Protein AF-0000000066273010 (afdb_homodimer)

Organism: Rhodobacter capsulatus (NCBI:txid1061)

Structure (mmCIF, N/CA/C/O backbone):
data_AF-0000000066273010-model_v1
#
loop_
_entity.id
_entity.type
_entity.pdbx_description
1 polymer 'Urease accessory protein UreE'
#
loop_
_atom_site.group_PDB
_atom_site.id
_atom_site.type_symbol
_atom_site.label_atom_id
_atom_site.label_alt_id
_atom_site.label_comp_id
_atom_site.label_asym_id
_atom_site.label_entity_id
_atom_site.label_seq_id
_atom_site.pdbx_PDB_ins_code
_atom_site.Cartn_x
_atom_site.Cartn_y
_atom_site.Cartn_z
_atom_site.occupancy
_atom_site.B_iso_or_equiv
_atom_site.auth_seq_id
_atom_site.auth_comp_id
_atom_site.auth_asym_id
_atom_site.auth_atom_id
_atom_site.pdbx_PDB_model_num
ATOM 1 N N . MET A 1 1 ? 2.701 38.562 34.938 1 39.31 1 MET A N 1
ATOM 2 C CA . MET A 1 1 ? 2.996 37.219 34.438 1 39.31 1 MET A CA 1
ATOM 3 C C . MET A 1 1 ? 2.281 36.969 33.125 1 39.31 1 MET A C 1
ATOM 5 O O . MET A 1 1 ? 1.05 36.969 33.062 1 39.31 1 MET A O 1
ATOM 9 N N . SER A 1 2 ? 2.711 37.5 32 1 51.38 2 SER A N 1
ATOM 10 C CA . SER A 1 2 ? 1.998 37.594 30.75 1 51.38 2 SER A CA 1
ATOM 11 C C . SER A 1 2 ? 1.389 36.25 30.344 1 51.38 2 SER A C 1
ATOM 13 O O . SER A 1 2 ? 2.084 35.25 30.312 1 51.38 2 SER A O 1
ATOM 15 N N . LEU A 1 3 ? 0.164 35.938 30.797 1 63.81 3 LEU A N 1
ATOM 16 C CA . LEU A 1 3 ? -0.601 34.688 30.703 1 63.81 3 LEU A CA 1
ATOM 17 C C . LEU A 1 3 ? -0.539 34.094 29.297 1 63.81 3 LEU A C 1
ATOM 19 O O . LEU A 1 3 ? -0.817 34.812 28.328 1 63.81 3 LEU A O 1
ATOM 23 N N . MET A 1 4 ? 0.22 33.125 29.188 1 83.56 4 MET A N 1
ATOM 24 C CA . MET A 1 4 ? 0.309 32.438 27.891 1 83.56 4 MET A CA 1
ATOM 25 C C . MET A 1 4 ? -1.08 32.125 27.344 1 83.56 4 MET A C 1
ATOM 27 O O . MET A 1 4 ? -1.946 31.656 28.078 1 83.56 4 MET A O 1
ATOM 31 N N . HIS A 1 5 ? -1.338 32.688 26.156 1 92.75 5 HIS A N 1
ATOM 32 C CA . HIS A 1 5 ? -2.615 32.406 25.5 1 92.75 5 HIS A CA 1
ATOM 33 C C . HIS A 1 5 ? -2.828 30.906 25.344 1 92.75 5 HIS A C 1
ATOM 35 O O . HIS A 1 5 ? -1.863 30.141 25.25 1 92.75 5 HIS A O 1
ATOM 41 N N . ARG A 1 6 ? -4.113 30.562 25.422 1 96.69 6 ARG A N 1
ATOM 42 C CA . ARG A 1 6 ? -4.461 29.141 25.328 1 96.69 6 ARG A CA 1
ATOM 43 C C . ARG A 1 6 ? -5.441 28.906 24.188 1 96.69 6 ARG A C 1
ATOM 45 O O . ARG A 1 6 ? -6.383 29.672 24 1 96.69 6 ARG A O 1
ATOM 52 N N . ALA A 1 7 ? -5.238 27.859 23.484 1 97.62 7 ALA A N 1
ATOM 53 C CA . ALA A 1 7 ? -6.168 27.359 22.484 1 97.62 7 ALA A CA 1
ATOM 54 C C . ALA A 1 7 ? -6.73 26 22.875 1 97.62 7 ALA A C 1
ATOM 56 O O . ALA A 1 7 ? -5.984 25.016 22.984 1 97.62 7 ALA A O 1
ATOM 57 N N . SER A 1 8 ? -8.062 25.891 22.984 1 95.75 8 SER A N 1
ATOM 58 C CA . SER A 1 8 ? -8.664 24.625 23.438 1 95.75 8 SER A CA 1
ATOM 59 C C . SER A 1 8 ? -9.523 24.016 22.344 1 95.75 8 SER A C 1
ATOM 61 O O . SER A 1 8 ? -10.164 22.984 22.547 1 95.75 8 SER A O 1
ATOM 63 N N . ARG A 1 9 ? -9.609 24.688 21.172 1 96.62 9 ARG A N 1
ATOM 64 C CA . ARG A 1 9 ? -10.391 24.172 20.062 1 96.62 9 ARG A CA 1
ATOM 65 C C . ARG A 1 9 ? -9.688 24.422 18.734 1 96.62 9 ARG A C 1
ATOM 67 O O . ARG A 1 9 ? -8.859 25.328 18.609 1 96.62 9 ARG A O 1
ATOM 74 N N . VAL A 1 10 ? -9.984 23.562 17.797 1 98 10 VAL A N 1
ATOM 75 C CA . VAL A 1 10 ? -9.492 23.672 16.438 1 98 10 VAL A CA 1
ATOM 76 C C . VAL A 1 10 ? -10.672 23.828 15.469 1 98 10 VAL A C 1
ATOM 78 O O . VAL A 1 10 ? -11.672 23.125 15.586 1 98 10 VAL A O 1
ATOM 81 N N . LEU A 1 11 ? -10.57 24.828 14.68 1 97.75 11 LEU A N 1
ATOM 82 C CA . LEU A 1 11 ? -11.578 25.016 13.633 1 97.75 11 LEU A CA 1
ATOM 83 C C . LEU A 1 11 ? -11.156 24.312 12.344 1 97.75 11 LEU A C 1
ATOM 85 O O . LEU A 1 11 ? -9.992 24.391 11.938 1 97.75 11 LEU A O 1
ATOM 89 N N . PRO A 1 12 ? -12.07 23.594 11.766 1 96.81 12 PRO A N 1
ATOM 90 C CA . PRO A 1 12 ? -11.719 22.812 10.57 1 96.81 12 PRO A CA 1
ATOM 91 C C . PRO A 1 12 ? -11.352 23.688 9.375 1 96.81 12 PRO A C 1
ATOM 93 O O . PRO A 1 12 ? -11.812 24.828 9.281 1 96.81 12 PRO A O 1
ATOM 96 N N . ALA A 1 13 ? -10.516 23.094 8.539 1 95.19 13 ALA A N 1
ATOM 97 C CA . ALA A 1 13 ? -10.156 23.781 7.301 1 95.19 13 ALA A CA 1
ATOM 98 C C . ALA A 1 13 ? -11.398 24.188 6.516 1 95.19 13 ALA A C 1
ATOM 100 O O . ALA A 1 13 ? -12.352 23.422 6.41 1 95.19 13 ALA A O 1
ATOM 101 N N . GLY A 1 14 ? -11.336 25.359 6.02 1 93.62 14 GLY A N 1
ATOM 102 C CA . GLY A 1 14 ? -12.453 25.844 5.234 1 93.62 14 GLY A CA 1
ATOM 103 C C . GLY A 1 14 ? -13.562 26.453 6.082 1 93.62 14 GLY A C 1
ATOM 104 O O . GLY A 1 14 ? -14.469 27.109 5.559 1 93.62 14 GLY A O 1
ATOM 105 N N . GLY A 1 15 ? -13.57 26.266 7.391 1 93.25 15 GLY A N 1
ATOM 106 C CA . GLY A 1 15 ? -14.633 26.719 8.273 1 93.25 15 GLY A CA 1
ATOM 107 C C . GLY A 1 15 ? -14.297 28.016 8.992 1 93.25 15 GLY A C 1
ATOM 108 O O . GLY A 1 15 ? -14.961 28.375 9.969 1 93.25 15 GLY A O 1
ATOM 109 N N . TRP A 1 16 ? -13.344 28.609 8.641 1 95.56 16 TRP A N 1
ATOM 110 C CA . TRP A 1 16 ? -12.898 29.812 9.328 1 95.56 16 TRP A CA 1
ATOM 111 C C . TRP A 1 16 ? -12.219 30.781 8.359 1 95.56 16 TRP A C 1
ATOM 113 O O . TRP A 1 16 ? -11.922 30.422 7.219 1 95.56 16 TRP A O 1
ATOM 123 N N . SER A 1 17 ? -12.094 32.031 8.789 1 95.75 17 SER A N 1
ATOM 124 C CA . SER A 1 17 ? -11.359 33.062 8.062 1 95.75 17 SER A CA 1
ATOM 125 C C . SER A 1 17 ? -10.797 34.125 9.008 1 95.75 17 SER A C 1
ATOM 127 O O . SER A 1 17 ? -11.172 34.156 10.18 1 95.75 17 SER A O 1
ATOM 129 N N . GLY A 1 18 ? -9.758 34.875 8.492 1 95.75 18 GLY A N 1
ATOM 130 C CA . GLY A 1 18 ? -9.258 36 9.25 1 95.75 18 GLY A CA 1
ATOM 131 C C . GLY A 1 18 ? -8.242 35.625 10.305 1 95.75 18 GLY A C 1
ATOM 132 O O . GLY A 1 18 ? -8.359 36.031 11.469 1 95.75 18 GLY A O 1
ATOM 133 N N . ALA A 1 19 ? -7.273 34.875 9.953 1 96.44 19 ALA A N 1
ATOM 134 C CA . ALA A 1 19 ? -6.242 34.469 10.906 1 96.44 19 ALA A CA 1
ATOM 135 C C . ALA A 1 19 ? -5.445 35.656 11.406 1 96.44 19 ALA A C 1
ATOM 137 O O . ALA A 1 19 ? -5.094 36.562 10.625 1 96.44 19 ALA A O 1
ATOM 138 N N . ALA A 1 20 ? -5.23 35.688 12.734 1 97.44 20 ALA A N 1
ATOM 139 C CA . ALA A 1 20 ? -4.391 36.719 13.336 1 97.44 20 ALA A CA 1
ATOM 140 C C . ALA A 1 20 ? -2.908 36.406 13.164 1 97.44 20 ALA A C 1
ATOM 142 O O . ALA A 1 20 ? -2.057 37.281 13.242 1 97.44 20 ALA A O 1
ATOM 143 N N . ASP A 1 21 ? -2.555 35.188 13.086 1 98.12 21 ASP A N 1
ATOM 144 C CA . ASP A 1 21 ? -1.206 34.625 12.969 1 98.12 21 ASP A CA 1
ATOM 145 C C . ASP A 1 21 ? -1.23 33.219 12.352 1 98.12 21 ASP A C 1
ATOM 147 O O . ASP A 1 21 ? -2.283 32.75 11.922 1 98.12 21 ASP A O 1
ATOM 151 N N . HIS A 1 22 ? -0.079 32.625 12.164 1 98.69 22 HIS A N 1
ATOM 152 C CA . HIS A 1 22 ? -0.003 31.234 11.688 1 98.69 22 HIS A CA 1
ATOM 153 C C . HIS A 1 22 ? 1.163 30.5 12.336 1 98.69 22 HIS A C 1
ATOM 155 O O . HIS A 1 22 ? 2.031 31.125 12.953 1 98.69 22 HIS A O 1
ATOM 161 N N . ILE A 1 23 ? 1.086 29.25 12.234 1 98.62 23 ILE A N 1
ATOM 162 C CA . ILE A 1 23 ? 2.184 28.391 12.664 1 98.62 23 ILE A CA 1
ATOM 163 C C . ILE A 1 23 ? 2.359 27.234 11.664 1 98.62 23 ILE A C 1
ATOM 165 O O . ILE A 1 23 ? 1.378 26.656 11.195 1 98.62 23 ILE A O 1
ATOM 169 N N . ALA A 1 24 ? 3.596 27 11.281 1 98.5 24 ALA A N 1
ATOM 170 C CA . ALA A 1 24 ? 3.947 25.859 10.438 1 98.5 24 ALA A CA 1
ATOM 171 C C . ALA A 1 24 ? 4.461 24.688 11.273 1 98.5 24 ALA A C 1
ATOM 173 O O . ALA A 1 24 ? 5.418 24.828 12.031 1 98.5 24 ALA A O 1
ATOM 174 N N . LEU A 1 25 ? 3.803 23.594 11.164 1 98.38 25 LEU A N 1
ATOM 175 C CA . LEU A 1 25 ? 4.176 22.391 11.906 1 98.38 25 LEU A CA 1
ATOM 176 C C . LEU A 1 25 ? 4.477 21.234 10.953 1 98.38 25 LEU A C 1
ATOM 178 O O . LEU A 1 25 ? 3.779 21.047 9.953 1 98.38 25 LEU A O 1
ATOM 182 N N . ASP A 1 26 ? 5.516 20.469 11.289 1 98.12 26 ASP A N 1
ATOM 183 C CA . ASP A 1 26 ? 5.754 19.281 10.477 1 98.12 26 ASP A CA 1
ATOM 184 C C . ASP A 1 26 ? 4.762 18.172 10.82 1 98.12 26 ASP A C 1
ATOM 186 O O . ASP A 1 26 ? 3.848 18.375 11.625 1 98.12 26 ASP A O 1
ATOM 190 N N . TYR A 1 27 ? 4.848 17.094 10.141 1 97.75 27 TYR A N 1
ATOM 191 C CA . TYR A 1 27 ? 3.887 16 10.211 1 97.75 27 TYR A CA 1
ATOM 192 C C . TYR A 1 27 ? 3.721 15.508 11.641 1 97.75 27 TYR A C 1
ATOM 194 O O . TYR A 1 27 ? 2.598 15.375 12.133 1 97.75 27 TYR A O 1
ATOM 202 N N . GLU A 1 28 ? 4.832 15.258 12.359 1 96.5 28 GLU A N 1
ATOM 203 C CA . GLU A 1 28 ? 4.777 14.734 13.727 1 96.5 28 GLU A CA 1
ATOM 204 C C . GLU A 1 28 ? 4.191 15.766 14.688 1 96.5 28 GLU A C 1
ATOM 206 O O . GLU A 1 28 ? 3.404 15.422 15.57 1 96.5 28 GLU A O 1
ATOM 211 N N . ALA A 1 29 ? 4.559 17.031 14.461 1 97.56 29 ALA A N 1
ATOM 212 C CA . ALA A 1 29 ? 4.125 18.094 15.359 1 97.56 29 ALA A CA 1
ATOM 213 C C . ALA A 1 29 ? 2.637 18.391 15.188 1 97.56 29 ALA A C 1
ATOM 215 O O . ALA A 1 29 ? 2.023 19.047 16.031 1 97.56 29 ALA A O 1
ATOM 216 N N . ARG A 1 30 ? 2.078 17.891 14.164 1 97.5 30 ARG A N 1
ATOM 217 C CA . ARG A 1 30 ? 0.665 18.156 13.906 1 97.5 30 ARG A CA 1
ATOM 218 C C . ARG A 1 30 ? -0.215 17.109 14.578 1 97.5 30 ARG A C 1
ATOM 220 O O . ARG A 1 30 ? -1.444 17.188 14.523 1 97.5 30 ARG A O 1
ATOM 227 N N . PHE A 1 31 ? 0.438 16.203 15.141 1 96.69 31 PHE A N 1
ATOM 228 C CA . PHE A 1 31 ? -0.226 15.234 16 1 96.69 31 PHE A CA 1
ATOM 229 C C . PHE A 1 31 ? -0.059 15.609 17.469 1 96.69 31 PHE A C 1
ATOM 231 O O . PHE A 1 31 ? 0.962 15.289 18.078 1 96.69 31 PHE A O 1
ATOM 238 N N . LEU A 1 32 ? -1.096 16.25 17.969 1 97.25 32 LEU A N 1
ATOM 239 C CA . LEU A 1 32 ? -0.873 16.828 19.297 1 97.25 32 LEU A CA 1
ATOM 240 C C . LEU A 1 32 ? -2.18 16.922 20.078 1 97.25 32 LEU A C 1
ATOM 242 O O . LEU A 1 32 ? -3.262 16.938 19.484 1 97.25 32 LEU A O 1
ATOM 246 N N . ARG A 1 33 ? -2.074 16.844 21.297 1 98 33 ARG A N 1
ATOM 247 C CA . ARG A 1 33 ? -3.17 17.125 22.219 1 98 33 ARG A CA 1
ATOM 248 C C . ARG A 1 33 ? -2.881 18.375 23.047 1 98 33 ARG A C 1
ATOM 250 O O . ARG A 1 33 ? -3.676 19.312 23.078 1 98 33 ARG A O 1
ATOM 257 N N . ARG A 1 34 ? -1.76 18.344 23.828 1 98.19 34 ARG A N 1
ATOM 258 C CA . ARG A 1 34 ? -1.302 19.453 24.656 1 98.19 34 ARG A CA 1
ATOM 259 C C . ARG A 1 34 ? 0.159 19.781 24.375 1 98.19 34 ARG A C 1
ATOM 261 O O . ARG A 1 34 ? 1.04 18.938 24.547 1 98.19 34 ARG A O 1
ATOM 268 N N . LYS A 1 35 ? 0.417 21 23.938 1 98.25 35 LYS A N 1
ATOM 269 C CA . LYS A 1 35 ? 1.77 21.375 23.547 1 98.25 35 LYS A CA 1
ATOM 270 C C . LYS A 1 35 ? 1.941 22.891 23.531 1 98.25 35 LYS A C 1
ATOM 272 O O . LYS A 1 35 ? 1.058 23.625 23.078 1 98.25 35 LYS A O 1
ATOM 277 N N . ARG A 1 36 ? 2.996 23.359 24.078 1 98.25 36 ARG A N 1
ATOM 278 C CA . ARG A 1 36 ? 3.35 24.766 23.922 1 98.25 36 ARG A CA 1
ATOM 279 C C . ARG A 1 36 ? 3.9 25.047 22.531 1 98.25 36 ARG A C 1
ATOM 281 O O . ARG A 1 36 ? 4.801 24.344 22.062 1 98.25 36 ARG A O 1
ATOM 288 N N . LEU A 1 37 ? 3.35 26.062 21.891 1 98.12 37 LEU A N 1
ATOM 289 C CA . LEU A 1 37 ? 3.734 26.391 20.516 1 98.12 37 LEU A CA 1
ATOM 290 C C . LEU A 1 37 ? 4.094 27.875 20.391 1 98.12 37 LEU A C 1
ATOM 292 O O . LEU A 1 37 ? 3.758 28.672 21.266 1 98.12 37 LEU A O 1
ATOM 296 N N . VAL A 1 38 ? 4.812 28.141 19.344 1 97.62 38 VAL A N 1
ATOM 297 C CA . VAL A 1 38 ? 5.191 29.5 19.016 1 97.62 38 VAL A CA 1
ATOM 298 C C . VAL A 1 38 ? 4.73 29.844 17.594 1 97.62 38 VAL A C 1
ATOM 300 O O . VAL A 1 38 ? 5.152 29.203 16.625 1 97.62 38 VAL A O 1
ATOM 303 N N . ALA A 1 39 ? 3.9 30.844 17.469 1 97.69 39 ALA A N 1
ATOM 304 C CA . ALA A 1 39 ? 3.389 31.266 16.172 1 97.69 39 ALA A CA 1
ATOM 305 C C . ALA A 1 39 ? 4.457 32 15.375 1 97.69 39 ALA A C 1
ATOM 307 O O . ALA A 1 39 ? 5.559 32.25 15.875 1 97.69 39 ALA A O 1
ATOM 308 N N . ALA A 1 40 ? 4.184 32.312 14.07 1 97.81 40 ALA A N 1
ATOM 309 C CA . ALA A 1 40 ? 5.133 32.938 13.164 1 97.81 40 ALA A CA 1
ATOM 310 C C . ALA A 1 40 ? 5.566 34.312 13.695 1 97.81 40 ALA A C 1
ATOM 312 O O . ALA A 1 40 ? 6.715 34.719 13.5 1 97.81 40 ALA A O 1
ATOM 313 N N . SER A 1 41 ? 4.668 35.031 14.398 1 96.62 41 SER A N 1
ATOM 314 C CA . SER A 1 41 ? 4.949 36.344 14.93 1 96.62 41 SER A CA 1
ATOM 315 C C . SER A 1 41 ? 5.895 36.281 16.125 1 96.62 41 SER A C 1
ATOM 317 O O . SER A 1 41 ? 6.449 37.312 16.547 1 96.62 41 SER A O 1
ATOM 319 N N . GLY A 1 42 ? 6.062 35.031 16.656 1 96.19 42 GLY A N 1
ATOM 320 C CA . GLY A 1 42 ? 6.824 34.844 17.875 1 96.19 42 GLY A CA 1
ATOM 321 C C . GLY A 1 42 ? 5.953 34.688 19.109 1 96.19 42 GLY A C 1
ATOM 322 O O . GLY A 1 42 ? 6.449 34.406 20.203 1 96.19 42 GLY A O 1
ATOM 323 N N . ALA A 1 43 ? 4.664 34.90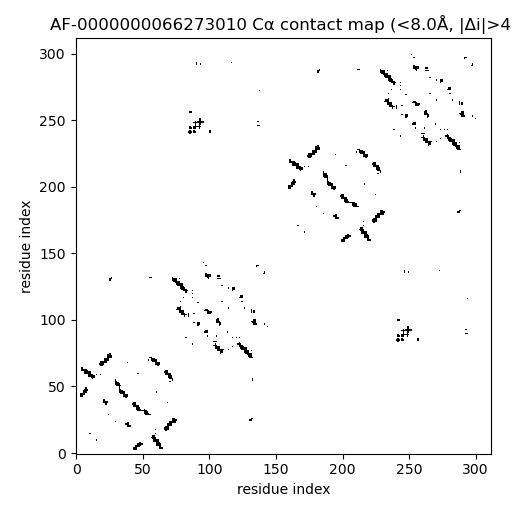6 18.969 1 94.31 43 ALA A N 1
ATOM 324 C CA . ALA A 1 43 ? 3.748 34.781 20.094 1 94.31 43 ALA A CA 1
ATOM 325 C C . ALA A 1 43 ? 3.656 33.312 20.562 1 94.31 43 ALA A C 1
ATOM 327 O O . ALA A 1 43 ? 3.471 32.406 19.75 1 94.31 43 ALA A O 1
ATOM 328 N N . GLU A 1 44 ? 3.791 33.094 21.812 1 96.88 44 GLU A N 1
ATOM 329 C CA . GLU A 1 44 ? 3.67 31.766 22.406 1 96.88 44 GLU A CA 1
ATOM 330 C C . GLU A 1 44 ? 2.238 31.484 22.844 1 96.88 44 GLU A C 1
ATOM 332 O O . GLU A 1 44 ? 1.541 32.406 23.312 1 96.88 44 GLU A O 1
ATOM 337 N N . PHE A 1 45 ? 1.853 30.266 22.719 1 97.62 45 PHE A N 1
ATOM 338 C CA . PHE A 1 45 ? 0.542 29.875 23.219 1 97.62 45 PHE A CA 1
ATOM 339 C C . PHE A 1 45 ? 0.519 28.375 23.531 1 97.62 45 PHE A C 1
ATOM 341 O O . PHE A 1 45 ? 1.368 27.625 23.062 1 97.62 45 PHE A O 1
ATOM 348 N N . LEU A 1 46 ? -0.394 27.953 24.359 1 98.12 46 LEU A N 1
ATOM 349 C CA . LEU A 1 46 ? -0.581 26.562 24.75 1 98.12 46 LEU A CA 1
ATOM 350 C C . LEU A 1 46 ? -1.76 25.953 24 1 98.12 46 LEU A C 1
ATOM 352 O O . LEU A 1 46 ? -2.875 26.469 24.047 1 98.12 46 LEU A O 1
ATOM 356 N N . VAL A 1 47 ? -1.532 24.938 23.281 1 98.38 47 VAL A N 1
ATOM 357 C CA . VAL A 1 47 ? -2.602 24.094 22.75 1 98.38 47 VAL A CA 1
ATOM 358 C C . VAL A 1 47 ? -3.008 23.047 23.781 1 98.38 47 VAL A C 1
ATOM 360 O O . VAL A 1 47 ? -2.16 22.312 24.297 1 98.38 47 VAL A O 1
ATOM 363 N N . ASP A 1 48 ? -4.238 23.016 24.125 1 98 48 ASP A N 1
ATOM 364 C CA . ASP A 1 48 ? -4.801 22.109 25.109 1 98 48 ASP A CA 1
ATOM 365 C C . ASP A 1 48 ? -6.137 21.531 24.641 1 98 48 ASP A C 1
ATOM 367 O O . ASP A 1 48 ? -7.199 22 25.062 1 98 48 ASP A O 1
ATOM 371 N N . LEU A 1 49 ? -6.09 20.469 23.828 1 97.88 49 LEU A N 1
ATOM 372 C CA . LEU A 1 49 ? -7.262 19.891 23.172 1 97.88 49 LEU A CA 1
ATOM 373 C C . LEU A 1 49 ? -7.836 18.75 24.016 1 97.88 49 LEU A C 1
ATOM 375 O O . LEU A 1 49 ? -7.117 18.125 24.797 1 97.88 49 LEU A O 1
ATOM 379 N N . PRO A 1 50 ? -9.125 18.531 23.828 1 96.62 50 PRO A N 1
ATOM 380 C CA . PRO A 1 50 ? -9.75 17.469 24.609 1 96.62 50 PRO A CA 1
ATOM 381 C C . PRO A 1 50 ? -9.211 16.078 24.266 1 96.62 50 PRO A C 1
ATOM 383 O O . PRO A 1 50 ? -9.242 15.18 25.109 1 96.62 50 PRO A O 1
ATOM 386 N N . GLU A 1 51 ? -8.688 15.859 23.062 1 96.94 51 GLU A N 1
ATOM 387 C CA . GLU A 1 51 ? -8.117 14.594 22.609 1 96.94 51 GLU A CA 1
ATOM 388 C C . GLU A 1 51 ? -6.957 14.828 21.641 1 96.94 51 GLU A C 1
ATOM 390 O O . GLU A 1 51 ? -6.797 15.93 21.125 1 96.94 51 GLU A O 1
ATOM 395 N N . VAL A 1 52 ? -6.246 13.742 21.562 1 96.56 52 VAL A N 1
ATOM 396 C CA . VAL A 1 52 ? -5.191 13.797 20.547 1 96.56 52 VAL A CA 1
ATOM 397 C C . VAL A 1 52 ? -5.801 14.047 19.172 1 96.56 52 VAL A C 1
ATOM 399 O O . VAL A 1 52 ? -6.785 13.406 18.797 1 96.56 52 VAL A O 1
ATOM 402 N N . THR A 1 53 ? -5.25 14.977 18.5 1 95.94 53 THR A N 1
ATOM 403 C CA . THR A 1 53 ? -5.789 15.398 17.203 1 95.94 53 THR A CA 1
ATOM 404 C C . THR A 1 53 ? -4.707 15.352 16.141 1 95.94 53 THR A C 1
ATOM 406 O O . THR A 1 53 ? -3.57 15.766 16.375 1 95.94 53 THR A O 1
ATOM 409 N N . ASN A 1 54 ? -5.109 14.766 14.992 1 95.44 54 ASN A N 1
ATOM 410 C CA . ASN A 1 54 ? -4.246 14.766 13.82 1 95.44 54 ASN A CA 1
ATOM 411 C C . ASN A 1 54 ? -4.598 15.906 12.867 1 95.44 54 ASN A C 1
ATOM 413 O O . ASN A 1 54 ? -5.594 15.828 12.141 1 95.44 54 ASN A O 1
ATOM 417 N N . LEU A 1 55 ? -3.768 16.938 12.914 1 95.94 55 LEU A N 1
ATOM 418 C CA . LEU A 1 55 ? -4.012 18.094 12.047 1 95.94 55 LEU A CA 1
ATOM 419 C C . LEU A 1 55 ? -3.416 17.859 10.664 1 95.94 55 LEU A C 1
ATOM 421 O O . LEU A 1 55 ? -2.322 17.312 10.539 1 95.94 55 LEU A O 1
ATOM 425 N N . ARG A 1 56 ? -4.066 18.312 9.594 1 94.75 56 ARG A N 1
ATOM 426 C CA . ARG A 1 56 ? -3.643 18.062 8.227 1 94.75 56 ARG A CA 1
ATOM 427 C C . ARG A 1 56 ? -3.086 19.328 7.582 1 94.75 56 ARG A C 1
ATOM 429 O O . ARG A 1 56 ? -2.477 19.266 6.512 1 94.75 56 ARG A O 1
ATOM 436 N N . GLY A 1 57 ? -3.262 20.438 8.258 1 95.69 57 GLY A N 1
ATOM 437 C CA . GLY A 1 57 ? -3.025 21.734 7.648 1 95.69 57 GLY A CA 1
ATOM 438 C C . GLY A 1 57 ? -4.297 22.406 7.168 1 95.69 57 GLY A C 1
ATOM 439 O O . GLY A 1 57 ? -5.176 21.75 6.602 1 95.69 57 GLY A O 1
ATOM 440 N N . GLY A 1 58 ? -4.34 23.672 7.414 1 96.62 58 GLY A N 1
ATOM 441 C CA . GLY A 1 58 ? -5.508 24.422 6.992 1 96.62 58 GLY A CA 1
ATOM 442 C C . GLY A 1 58 ? -6.477 24.703 8.125 1 96.62 58 GLY A C 1
ATOM 443 O O . GLY A 1 58 ? -7.328 25.594 8.016 1 96.62 58 GLY A O 1
ATOM 444 N N . GLU A 1 59 ? -6.363 24.016 9.211 1 97.81 59 GLU A N 1
ATOM 445 C CA . GLU A 1 59 ? -7.168 24.297 10.391 1 97.81 59 GLU A CA 1
ATOM 446 C C . GLU A 1 59 ? -6.672 25.547 11.117 1 97.81 59 GLU A C 1
ATOM 448 O O . GLU A 1 59 ? -5.672 26.141 10.711 1 97.81 59 GLU A O 1
ATOM 453 N N . ALA A 1 60 ? -7.406 25.891 12.094 1 98.62 60 ALA A N 1
ATOM 454 C CA . ALA A 1 60 ? -6.965 27.016 12.914 1 98.62 60 ALA A CA 1
ATOM 455 C C . ALA A 1 60 ? -7.176 26.734 14.398 1 98.62 60 ALA A C 1
ATOM 457 O O . ALA A 1 60 ? -8.203 26.188 14.797 1 98.62 60 ALA A O 1
ATOM 458 N N . PHE A 1 61 ? -6.129 27.047 15.18 1 98.25 61 PHE A N 1
ATOM 459 C CA . PHE A 1 61 ? -6.32 27.109 16.625 1 98.25 61 PHE A CA 1
ATOM 460 C C . PHE A 1 61 ? -7.129 28.344 17.016 1 98.25 61 PHE A C 1
ATOM 462 O O . PHE A 1 61 ? -6.836 29.453 16.578 1 98.25 61 PHE A O 1
ATOM 469 N N . ALA A 1 62 ? -8.117 28.125 17.828 1 97.75 62 ALA A N 1
ATOM 470 C CA . ALA A 1 62 ? -8.875 29.25 18.391 1 97.75 62 ALA A CA 1
ATOM 471 C C . ALA A 1 62 ? -8.375 29.609 19.781 1 97.75 62 ALA A C 1
ATOM 473 O O . ALA A 1 62 ? -8.547 28.844 20.734 1 97.75 62 ALA A O 1
ATOM 474 N N . LEU A 1 63 ? -7.766 30.766 19.859 1 96.56 63 LEU A N 1
ATOM 475 C CA . LEU A 1 63 ? -7.34 31.25 21.172 1 96.56 63 LEU A CA 1
ATOM 476 C C . LEU A 1 63 ? -8.539 31.688 22.016 1 96.56 63 LEU A C 1
ATOM 478 O O . LEU A 1 63 ? -9.602 31.984 21.469 1 96.56 63 LEU A O 1
ATOM 482 N N . GLU A 1 64 ? -8.305 31.719 23.297 1 94.5 64 GLU A N 1
ATOM 483 C CA . GLU A 1 64 ? -9.375 32.094 24.219 1 94.5 64 GLU A CA 1
ATOM 484 C C . GLU A 1 64 ? -9.836 33.531 24 1 94.5 64 GLU A C 1
ATOM 486 O O . GLU A 1 64 ? -10.984 33.875 24.281 1 94.5 64 GLU A O 1
ATOM 491 N N . ASP A 1 65 ? -8.984 34.406 23.453 1 93.25 65 ASP A N 1
ATOM 492 C CA . ASP A 1 65 ? -9.344 35.812 23.25 1 93.25 65 ASP A CA 1
ATOM 493 C C . ASP A 1 65 ? -9.984 36 21.875 1 93.25 65 ASP A C 1
ATOM 495 O O . ASP A 1 65 ? -10.227 37.156 21.453 1 93.25 65 ASP A O 1
ATOM 499 N N . GLY A 1 66 ? -10.203 34.906 21.094 1 93.81 66 GLY A N 1
ATOM 500 C CA . GLY A 1 66 ? -10.938 34.969 19.844 1 93.81 66 GLY A CA 1
ATOM 501 C C . GLY A 1 66 ? -10.039 34.969 18.625 1 93.81 66 GLY A C 1
ATOM 502 O O . GLY A 1 66 ? -10.5 34.75 17.5 1 93.81 66 GLY A O 1
ATOM 503 N N . ARG A 1 67 ? -8.781 35.219 18.844 1 96.38 67 ARG A N 1
ATOM 504 C CA . ARG A 1 67 ? -7.848 35.219 17.719 1 96.38 67 ARG A CA 1
ATOM 505 C C . ARG A 1 67 ? -7.656 33.812 17.172 1 96.38 67 ARG A C 1
ATOM 507 O O . ARG A 1 67 ? -7.746 32.844 17.938 1 96.38 67 ARG A O 1
ATOM 514 N N . LEU A 1 68 ? -7.438 33.688 15.891 1 98.06 68 LEU A N 1
ATOM 515 C CA . LEU A 1 68 ? -7.195 32.406 15.219 1 98.06 68 LEU A CA 1
ATOM 516 C C . LEU A 1 68 ? -5.746 32.312 14.758 1 98.06 68 LEU A C 1
ATOM 518 O O . LEU A 1 68 ? -5.184 33.281 14.242 1 98.06 68 LEU A O 1
ATOM 522 N N . ILE A 1 69 ? -5.133 31.172 14.992 1 98.5 69 ILE A N 1
ATOM 523 C CA . ILE A 1 69 ? -3.805 30.859 14.477 1 98.5 69 ILE A CA 1
ATOM 524 C C . ILE A 1 69 ? -3.896 29.75 13.438 1 98.5 69 ILE A C 1
ATOM 526 O O . ILE A 1 69 ? -4.203 28.594 13.781 1 98.5 69 ILE A O 1
ATOM 530 N N . GLU A 1 70 ? -3.635 30.078 12.211 1 98.69 70 GLU A N 1
ATOM 531 C CA . GLU A 1 70 ? -3.713 29.094 11.133 1 98.69 70 GLU A CA 1
ATOM 532 C C . GLU A 1 70 ? -2.621 28.031 11.266 1 98.69 70 GLU A C 1
ATOM 534 O O . GLU A 1 70 ? -1.469 28.359 11.555 1 98.69 70 GLU A O 1
ATOM 539 N N . VAL A 1 71 ? -3.006 26.844 11.086 1 98.62 71 VAL A N 1
ATOM 540 C CA . VAL A 1 71 ? -2.049 25.734 11.047 1 98.62 71 VAL A CA 1
ATOM 541 C C . VAL A 1 71 ? -1.643 25.469 9.602 1 98.62 71 VAL A C 1
ATOM 543 O O . VAL A 1 71 ? -2.494 25.203 8.75 1 98.62 71 VAL A O 1
ATOM 546 N N . ARG A 1 72 ? -0.363 25.547 9.32 1 98.25 72 ARG A N 1
ATOM 547 C CA . ARG A 1 72 ? 0.204 25.234 8.008 1 98.25 72 ARG A CA 1
ATOM 548 C C . ARG A 1 72 ? 1.156 24.047 8.086 1 98.25 72 ARG A C 1
ATOM 550 O O . ARG A 1 72 ? 1.705 23.766 9.148 1 98.25 72 ARG A O 1
ATOM 557 N N . CYS A 1 73 ? 1.256 23.375 6.922 1 98.06 73 CYS A N 1
ATOM 558 C CA . CYS A 1 73 ? 2.277 22.328 6.852 1 98.06 73 CYS A CA 1
ATOM 559 C C . CYS A 1 73 ? 3.666 22.938 6.703 1 98.06 73 CYS A C 1
ATOM 561 O O . CYS A 1 73 ? 3.932 23.672 5.746 1 98.06 73 CYS A O 1
ATOM 563 N N . GLY A 1 74 ? 4.5 22.656 7.648 1 98.12 74 GLY A N 1
ATOM 564 C CA . GLY A 1 74 ? 5.859 23.172 7.613 1 98.12 74 GLY A CA 1
ATOM 565 C C . GLY A 1 74 ? 6.777 22.375 6.703 1 98.12 74 GLY A C 1
ATOM 566 O O . GLY A 1 74 ? 6.461 21.25 6.328 1 98.12 74 GLY A O 1
ATOM 567 N N . LEU A 1 75 ? 7.887 23.031 6.375 1 98.38 75 LEU A N 1
ATOM 568 C CA . LEU A 1 75 ? 8.914 22.312 5.633 1 98.38 75 LEU A CA 1
ATOM 569 C C . LEU A 1 75 ? 9.562 21.234 6.5 1 98.38 75 LEU A C 1
ATOM 571 O O . LEU A 1 75 ? 9.812 21.453 7.688 1 98.38 75 LEU A O 1
ATOM 575 N N . GLU A 1 76 ? 9.773 20.109 5.953 1 98.62 76 GLU A N 1
ATOM 576 C CA . GLU A 1 76 ? 10.469 19.016 6.625 1 98.62 76 GLU A CA 1
ATOM 577 C C . GLU A 1 76 ? 11.211 18.141 5.621 1 98.62 76 GLU A C 1
ATOM 579 O O . GLU A 1 76 ? 10.938 18.188 4.422 1 98.62 76 GLU A O 1
ATOM 584 N N . PRO A 1 77 ? 12.234 17.391 6.098 1 98.81 77 PRO A N 1
ATOM 585 C CA . PRO A 1 77 ? 12.93 16.5 5.176 1 98.81 77 PRO A CA 1
ATOM 586 C C . PRO A 1 77 ? 12.023 15.414 4.605 1 98.81 77 PRO A C 1
ATOM 588 O O . PRO A 1 77 ? 11.359 14.695 5.367 1 98.81 77 PRO A O 1
ATOM 591 N N . VAL A 1 78 ? 11.961 15.359 3.314 1 98.88 78 VAL A N 1
ATOM 592 C CA . VAL A 1 78 ? 11.148 14.352 2.646 1 98.88 78 VAL A CA 1
ATOM 593 C C . VAL A 1 78 ? 11.961 13.672 1.552 1 98.88 78 VAL A C 1
ATOM 595 O O . VAL A 1 78 ? 13.008 14.18 1.14 1 98.88 78 VAL A O 1
ATOM 598 N N . LEU A 1 79 ? 11.562 12.508 1.206 1 98.88 79 LEU A N 1
ATOM 599 C CA . LEU A 1 79 ? 12.016 11.836 -0.01 1 98.88 79 LEU A CA 1
ATOM 600 C C . LEU A 1 79 ? 11.008 12.031 -1.139 1 98.88 79 LEU A C 1
ATOM 602 O O . LEU A 1 79 ? 9.82 11.734 -0.974 1 98.88 79 LEU A O 1
ATOM 606 N N . VAL A 1 80 ? 11.5 12.586 -2.191 1 98.94 80 VAL A N 1
ATOM 607 C CA . VAL A 1 80 ? 10.719 12.664 -3.424 1 98.94 80 VAL A CA 1
ATOM 608 C C . VAL A 1 80 ? 10.992 11.438 -4.289 1 98.94 80 VAL A C 1
ATOM 610 O O . VAL A 1 80 ? 12.133 11.188 -4.691 1 98.94 80 VAL A O 1
ATOM 613 N N . VAL A 1 81 ? 9.961 10.688 -4.582 1 98.88 81 VAL A N 1
ATOM 614 C CA . VAL A 1 81 ? 10.094 9.375 -5.207 1 98.88 81 VAL A CA 1
ATOM 615 C C . VAL A 1 81 ? 9.422 9.383 -6.578 1 98.88 81 VAL A C 1
ATOM 617 O O . VAL A 1 81 ? 8.266 9.789 -6.711 1 98.88 81 VAL A O 1
ATOM 620 N N . THR A 1 82 ? 10.148 8.992 -7.566 1 98.88 82 THR A N 1
ATOM 621 C CA . THR A 1 82 ? 9.609 8.844 -8.914 1 98.88 82 THR A CA 1
ATOM 622 C C . THR A 1 82 ? 9.945 7.469 -9.484 1 98.88 82 THR A C 1
ATOM 624 O O . THR A 1 82 ? 10.844 6.789 -8.977 1 98.88 82 THR A O 1
ATOM 627 N N . GLY A 1 83 ? 9.227 7.043 -10.555 1 98.38 83 GLY A N 1
ATOM 628 C CA . GLY A 1 83 ? 9.297 5.711 -11.133 1 98.38 83 GLY A CA 1
ATOM 629 C C . GLY A 1 83 ? 7.938 5.102 -11.406 1 98.38 83 GLY A C 1
ATOM 630 O O . GLY A 1 83 ? 7.012 5.801 -11.82 1 98.38 83 GLY A O 1
ATOM 631 N N . ASP A 1 84 ? 7.809 3.785 -11.273 1 98 84 ASP A N 1
ATOM 632 C CA . ASP A 1 84 ? 6.508 3.121 -11.352 1 98 84 ASP A CA 1
ATOM 633 C C . ASP A 1 84 ? 5.676 3.393 -10.102 1 98 84 ASP A C 1
ATOM 635 O O . ASP A 1 84 ? 5.672 2.59 -9.164 1 98 84 ASP A O 1
ATOM 639 N N . LEU A 1 85 ? 5.039 4.484 -10.086 1 98.62 85 LEU A N 1
ATOM 640 C CA . LEU A 1 85 ? 4.414 5.023 -8.883 1 98.62 85 LEU A CA 1
ATOM 641 C C . LEU A 1 85 ? 3.402 4.039 -8.305 1 98.62 85 LEU A C 1
ATOM 643 O O . LEU A 1 85 ? 3.266 3.928 -7.086 1 98.62 85 LEU A O 1
ATOM 647 N N . THR A 1 86 ? 2.656 3.359 -9.164 1 98.56 86 THR A N 1
ATOM 648 C CA . THR A 1 86 ? 1.644 2.426 -8.688 1 98.56 86 THR A CA 1
ATOM 649 C C . THR A 1 86 ? 2.281 1.308 -7.867 1 98.56 86 THR A C 1
ATOM 651 O O . THR A 1 86 ? 1.843 1.017 -6.754 1 98.56 86 THR A O 1
ATOM 654 N N . ARG A 1 87 ? 3.324 0.743 -8.422 1 98.31 87 ARG A N 1
ATOM 655 C CA . ARG A 1 87 ? 4.047 -0.32 -7.73 1 98.31 87 ARG A CA 1
ATOM 656 C C . ARG A 1 87 ? 4.703 0.201 -6.457 1 98.31 87 ARG A C 1
ATOM 658 O O . ARG A 1 87 ? 4.621 -0.434 -5.406 1 98.31 87 ARG A O 1
ATOM 665 N N . LEU A 1 88 ? 5.328 1.355 -6.586 1 98.44 88 LEU A N 1
ATOM 666 C CA . LEU A 1 88 ? 6.016 1.955 -5.445 1 98.44 88 LEU A CA 1
ATOM 667 C C . LEU A 1 88 ? 5.027 2.285 -4.328 1 98.44 88 LEU A C 1
ATOM 669 O O . LEU A 1 88 ? 5.316 2.053 -3.152 1 98.44 88 LEU A O 1
ATOM 673 N N . ALA A 1 89 ? 3.889 2.789 -4.66 1 98.44 89 ALA A N 1
ATOM 674 C CA . ALA A 1 89 ? 2.861 3.123 -3.674 1 98.44 89 ALA A CA 1
ATOM 675 C C . ALA A 1 89 ? 2.391 1.878 -2.93 1 98.44 89 ALA A C 1
ATOM 677 O O . ALA A 1 89 ? 2.18 1.916 -1.716 1 98.44 89 ALA A O 1
ATOM 678 N N . TRP A 1 90 ? 2.221 0.756 -3.611 1 98.31 90 TRP A N 1
ATOM 679 C CA . TRP A 1 90 ? 1.82 -0.482 -2.951 1 98.31 90 TRP A CA 1
ATOM 680 C C . TRP A 1 90 ? 2.846 -0.894 -1.899 1 98.31 90 TRP A C 1
ATOM 682 O O . TRP A 1 90 ? 2.48 -1.277 -0.786 1 98.31 90 TRP A O 1
ATOM 692 N N . HIS A 1 91 ? 4.086 -0.803 -2.229 1 98 91 HIS A N 1
ATOM 693 C CA . HIS A 1 91 ? 5.137 -1.206 -1.302 1 98 91 HIS A CA 1
ATOM 694 C C . HIS A 1 91 ? 5.188 -0.28 -0.091 1 98 91 HIS A C 1
ATOM 696 O O . HIS A 1 91 ? 5.402 -0.735 1.035 1 98 91 HIS A O 1
ATOM 702 N N . VAL A 1 92 ? 5.059 1.031 -0.346 1 97.75 92 VAL A N 1
ATOM 703 C CA . VAL A 1 92 ? 5.039 1.993 0.751 1 97.75 92 VAL A CA 1
ATOM 704 C C . VAL A 1 92 ? 3.846 1.708 1.664 1 97.75 92 VAL A C 1
ATOM 706 O O . VAL A 1 92 ? 3.984 1.695 2.889 1 97.75 92 VAL A O 1
ATOM 709 N N . GLY A 1 93 ? 2.666 1.497 1.055 1 96.75 93 GLY A N 1
ATOM 710 C CA . GLY A 1 93 ? 1.493 1.118 1.825 1 96.75 93 GLY A CA 1
ATOM 711 C C . GLY A 1 93 ? 1.687 -0.16 2.619 1 96.75 93 GLY A C 1
ATOM 712 O O . GLY A 1 93 ? 1.247 -0.257 3.766 1 96.75 93 GLY A O 1
ATOM 713 N N . ASN A 1 94 ? 2.365 -1.095 2.031 1 95.5 94 ASN A N 1
ATOM 714 C CA . ASN A 1 94 ? 2.6 -2.391 2.658 1 95.5 94 ASN A CA 1
ATOM 715 C C . ASN A 1 94 ? 3.461 -2.26 3.91 1 95.5 94 ASN A C 1
ATOM 717 O O . ASN A 1 94 ? 3.488 -3.162 4.75 1 95.5 94 ASN A O 1
ATOM 721 N N . ARG A 1 95 ? 4.105 -1.162 4.035 1 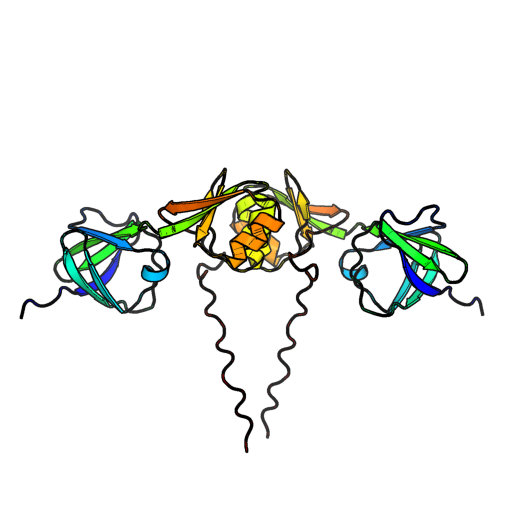95.19 95 ARG A N 1
ATOM 722 C CA . ARG A 1 95 ? 4.891 -0.85 5.223 1 95.19 95 ARG A CA 1
ATOM 723 C C . ARG A 1 95 ? 4.121 0.068 6.164 1 95.19 95 ARG A C 1
ATOM 725 O O . ARG A 1 95 ? 4.66 0.524 7.176 1 95.19 95 ARG A O 1
ATOM 732 N N . HIS A 1 96 ? 2.932 0.392 5.871 1 95.81 96 HIS A N 1
ATOM 733 C CA . HIS A 1 96 ? 2.072 1.295 6.625 1 95.81 96 HIS A CA 1
ATOM 734 C C . HIS A 1 96 ? 2.682 2.689 6.715 1 95.81 96 HIS A C 1
ATOM 736 O O . HIS A 1 96 ? 2.494 3.391 7.711 1 95.81 96 HIS A O 1
ATOM 742 N N . THR A 1 97 ? 3.467 3.074 5.801 1 96.44 97 THR A N 1
ATOM 743 C CA . THR A 1 97 ? 4.145 4.367 5.816 1 96.44 97 THR A CA 1
ATOM 744 C C . THR A 1 97 ? 3.232 5.461 5.273 1 96.44 97 THR A C 1
ATOM 746 O O . THR A 1 97 ? 2.711 5.352 4.16 1 96.44 97 THR A O 1
ATOM 749 N N . PRO A 1 98 ? 3.057 6.52 6.062 1 96.94 98 PRO A N 1
ATOM 750 C CA . PRO A 1 98 ? 2.346 7.664 5.492 1 96.94 98 PRO A CA 1
ATOM 751 C C . PRO A 1 98 ? 2.961 8.148 4.18 1 96.94 98 PRO A C 1
ATOM 753 O O . PRO A 1 98 ? 4.184 8.25 4.066 1 96.94 98 PRO A O 1
ATOM 756 N N . CYS A 1 99 ? 2.104 8.453 3.201 1 98.5 99 CYS A N 1
ATOM 757 C CA . CYS A 1 99 ? 2.574 8.773 1.858 1 98.5 99 CYS A CA 1
ATOM 758 C C . CYS A 1 99 ? 1.702 9.852 1.217 1 98.5 99 CYS A C 1
ATOM 760 O O . CYS A 1 99 ? 0.477 9.727 1.188 1 98.5 99 CYS A O 1
ATOM 762 N N . GLN A 1 100 ? 2.357 10.938 0.842 1 98.62 100 GLN A N 1
ATOM 763 C CA . GLN 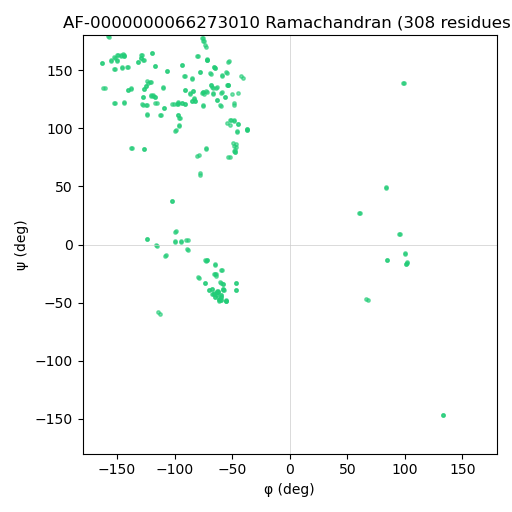A 1 100 ? 1.665 11.906 -0.005 1 98.62 100 GLN A CA 1
ATOM 764 C C . GLN A 1 100 ? 1.715 11.484 -1.472 1 98.62 100 GLN A C 1
ATOM 766 O O . GLN A 1 100 ? 2.795 11.273 -2.025 1 98.62 100 GLN A O 1
ATOM 771 N N . ILE A 1 101 ? 0.572 11.359 -2.084 1 98.5 101 ILE A N 1
ATOM 772 C CA . ILE A 1 101 ? 0.468 10.82 -3.436 1 98.5 101 ILE A CA 1
ATOM 773 C C . ILE A 1 101 ? 0.099 11.938 -4.41 1 98.5 101 ILE A C 1
ATOM 775 O O . ILE A 1 101 ? -0.95 12.57 -4.27 1 98.5 101 ILE A O 1
ATOM 779 N N . GLU A 1 102 ? 0.966 12.164 -5.301 1 98.06 102 GLU A N 1
ATOM 780 C CA . GLU A 1 102 ? 0.757 13.148 -6.355 1 98.06 102 GLU A CA 1
ATOM 781 C C . GLU A 1 102 ? 0.796 12.5 -7.734 1 98.06 102 GLU A C 1
ATOM 783 O O . GLU A 1 102 ? 1.184 11.336 -7.871 1 98.06 102 GLU A O 1
ATOM 788 N N . PRO A 1 103 ? 0.335 13.156 -8.812 1 96.81 103 PRO A N 1
ATOM 789 C CA . PRO A 1 103 ? 0.229 12.547 -10.141 1 96.81 103 PRO A CA 1
ATOM 790 C C . PRO A 1 103 ? 1.569 12.031 -10.656 1 96.81 103 PRO A C 1
ATOM 792 O O . PRO A 1 103 ? 1.618 11 -11.328 1 96.81 103 PRO A O 1
ATOM 795 N N . ASP A 1 104 ? 2.68 12.711 -10.312 1 97.88 104 ASP A N 1
ATOM 796 C CA . ASP A 1 104 ? 3.938 12.352 -10.961 1 97.88 104 ASP A CA 1
ATOM 797 C C . ASP A 1 104 ? 5.008 11.992 -9.938 1 97.88 104 ASP A C 1
ATOM 799 O O . ASP A 1 104 ? 6.156 11.734 -10.289 1 97.88 104 ASP A O 1
ATOM 803 N N . ARG A 1 105 ? 4.594 11.969 -8.664 1 98.69 105 ARG A N 1
ATOM 804 C CA . ARG A 1 105 ? 5.582 11.68 -7.633 1 98.69 105 ARG A CA 1
ATOM 805 C C . ARG A 1 105 ? 4.91 11.281 -6.324 1 98.69 105 ARG A C 1
ATOM 807 O O . ARG A 1 105 ? 3.725 11.555 -6.121 1 98.69 105 ARG A O 1
ATOM 814 N N . LEU A 1 106 ? 5.645 10.562 -5.531 1 98.81 106 LEU A N 1
ATOM 815 C CA . LEU A 1 106 ? 5.305 10.328 -4.133 1 98.81 106 LEU A CA 1
ATOM 816 C C . LEU A 1 106 ? 6.215 11.133 -3.211 1 98.81 106 LEU A C 1
ATOM 818 O O . LEU A 1 106 ? 7.379 11.383 -3.537 1 98.81 106 LEU A O 1
ATOM 822 N N . LEU A 1 107 ? 5.676 11.531 -2.061 1 98.81 107 LEU A N 1
ATOM 823 C CA . LEU A 1 107 ? 6.484 12.078 -0.975 1 98.81 107 LEU A CA 1
ATOM 824 C C . LEU A 1 107 ? 6.336 11.242 0.288 1 98.81 107 LEU A C 1
ATOM 826 O O . LEU A 1 107 ? 5.219 10.891 0.68 1 98.81 107 LEU A O 1
ATOM 830 N N . ILE A 1 108 ? 7.434 10.844 0.837 1 98.62 108 ILE A N 1
ATOM 831 C CA . ILE A 1 108 ? 7.461 10.273 2.178 1 98.62 108 ILE A CA 1
ATOM 832 C C . ILE A 1 108 ? 8.469 11.023 3.041 1 98.62 108 ILE A C 1
ATOM 834 O O . ILE A 1 108 ? 9.328 11.75 2.52 1 98.62 108 ILE A O 1
ATOM 838 N N . ARG A 1 109 ? 8.281 10.906 4.34 1 98.38 109 ARG A N 1
ATOM 839 C CA . ARG A 1 109 ? 9.281 11.539 5.199 1 98.38 109 ARG A CA 1
ATOM 840 C C . ARG A 1 109 ? 10.641 10.875 5.027 1 98.38 109 ARG A C 1
ATOM 842 O O . ARG A 1 109 ? 10.727 9.695 4.703 1 98.38 109 ARG A O 1
ATOM 849 N N . ASP A 1 110 ? 11.609 11.609 5.242 1 98.5 110 ASP A N 1
ATOM 850 C CA . ASP A 1 110 ? 12.969 11.109 5.066 1 98.5 110 ASP A CA 1
ATOM 851 C C . ASP A 1 110 ? 13.242 9.914 5.984 1 98.5 110 ASP A C 1
ATOM 853 O O . ASP A 1 110 ? 13.125 10.031 7.207 1 98.5 110 ASP A O 1
ATOM 857 N N . ASP A 1 111 ? 13.547 8.82 5.395 1 97.88 111 ASP A N 1
ATOM 858 C CA . ASP A 1 111 ? 13.836 7.551 6.059 1 97.88 111 ASP A CA 1
ATOM 859 C C . ASP A 1 111 ? 14.781 6.691 5.223 1 97.88 111 ASP A C 1
ATOM 861 O O . ASP A 1 111 ? 14.414 6.227 4.141 1 97.88 111 ASP A O 1
ATOM 865 N N . HIS A 1 112 ? 15.875 6.332 5.754 1 97.62 112 HIS A N 1
ATOM 866 C CA . HIS A 1 112 ? 16.922 5.688 4.965 1 97.62 112 HIS A CA 1
ATOM 867 C C . HIS A 1 112 ? 16.547 4.246 4.633 1 97.62 112 HIS A C 1
ATOM 869 O O . HIS A 1 112 ? 16.922 3.727 3.582 1 97.62 112 HIS A O 1
ATOM 875 N N . VAL A 1 113 ? 15.828 3.598 5.555 1 97.5 113 VAL A N 1
ATOM 876 C CA . VAL A 1 113 ? 15.398 2.227 5.305 1 97.5 113 VAL A CA 1
ATOM 877 C C . VAL A 1 113 ? 14.445 2.191 4.113 1 97.5 113 VAL A C 1
ATOM 879 O O . VAL A 1 113 ? 14.602 1.364 3.211 1 97.5 113 VAL A O 1
ATOM 882 N N . LEU A 1 114 ? 13.531 3.16 4.094 1 97.69 114 LEU A N 1
ATOM 883 C CA . LEU A 1 114 ? 12.578 3.223 2.99 1 97.69 114 LEU A CA 1
ATOM 884 C C . LEU A 1 114 ? 13.273 3.635 1.697 1 97.69 114 LEU A C 1
ATOM 886 O O . LEU A 1 114 ? 12.914 3.164 0.616 1 97.69 114 LEU A O 1
ATOM 890 N N . GLU A 1 115 ? 14.188 4.547 1.82 1 98.38 115 GLU A N 1
ATOM 891 C CA . GLU A 1 115 ? 14.953 4.93 0.639 1 98.38 115 GLU A CA 1
ATOM 892 C C . GLU A 1 115 ? 15.617 3.719 -0.008 1 98.38 115 GLU A C 1
ATOM 894 O O . GLU A 1 115 ? 15.531 3.533 -1.225 1 98.38 115 GLU A O 1
ATOM 899 N N . THR A 1 116 ? 16.266 2.941 0.833 1 97.94 116 THR A N 1
ATOM 900 C CA . THR A 1 116 ? 16.953 1.757 0.341 1 97.94 116 THR A CA 1
ATOM 901 C C . THR A 1 116 ? 15.984 0.801 -0.338 1 97.94 116 THR A C 1
ATOM 903 O O . THR A 1 116 ? 16.25 0.307 -1.436 1 97.94 116 THR A O 1
ATOM 906 N N . MET A 1 117 ? 14.867 0.57 0.282 1 97.19 117 MET A N 1
ATOM 907 C CA . MET A 1 117 ? 13.852 -0.308 -0.294 1 97.19 117 MET A CA 1
ATOM 908 C C . MET A 1 117 ? 13.383 0.216 -1.647 1 97.19 117 MET A C 1
ATOM 910 O O . MET A 1 117 ? 13.336 -0.535 -2.625 1 97.19 117 MET A O 1
ATOM 914 N N . LEU A 1 118 ? 13.07 1.505 -1.708 1 98.31 118 LEU A N 1
ATOM 915 C CA . LEU A 1 118 ? 12.516 2.115 -2.912 1 98.31 118 LEU A CA 1
ATOM 916 C C . LEU A 1 118 ? 13.531 2.098 -4.047 1 98.31 118 LEU A C 1
ATOM 918 O O . LEU A 1 118 ? 13.188 1.798 -5.191 1 98.31 118 LEU A O 1
ATOM 922 N N . ARG A 1 119 ? 14.781 2.404 -3.736 1 98.19 119 ARG A N 1
ATOM 923 C CA . ARG A 1 119 ? 15.828 2.322 -4.754 1 98.19 119 ARG A CA 1
ATOM 924 C C . ARG A 1 119 ? 15.992 0.892 -5.254 1 98.19 119 ARG A C 1
ATOM 926 O O . ARG A 1 119 ? 16.203 0.665 -6.445 1 98.19 119 ARG A O 1
ATOM 933 N N . GLY A 1 120 ? 15.922 -0.03 -4.332 1 97.19 120 GLY A N 1
ATOM 934 C CA . GLY A 1 120 ? 15.969 -1.436 -4.703 1 97.19 120 GLY A CA 1
ATOM 935 C C . GLY A 1 120 ? 14.867 -1.843 -5.656 1 97.19 120 GLY A C 1
ATOM 936 O O . GLY A 1 120 ? 15.023 -2.789 -6.434 1 97.19 120 GLY A O 1
ATOM 937 N N . LEU A 1 121 ? 13.805 -1.069 -5.66 1 96.81 121 LEU A N 1
ATOM 938 C CA . LEU A 1 121 ? 12.664 -1.337 -6.531 1 96.81 121 LEU A CA 1
ATOM 939 C C . LEU A 1 121 ? 12.781 -0.553 -7.836 1 96.81 121 LEU A C 1
ATOM 941 O O . LEU A 1 121 ? 11.859 -0.567 -8.656 1 96.81 121 LEU A O 1
ATOM 945 N N . GLY A 1 122 ? 13.906 0.181 -7.965 1 97.75 122 GLY A N 1
ATOM 946 C CA . GLY A 1 122 ? 14.156 0.894 -9.211 1 97.75 122 GLY A CA 1
ATOM 947 C C . GLY A 1 122 ? 13.711 2.342 -9.164 1 97.75 122 GLY A C 1
ATOM 948 O O . GLY A 1 122 ? 13.734 3.037 -10.18 1 97.75 122 GLY A O 1
ATOM 949 N N . ALA A 1 123 ? 13.344 2.865 -8.062 1 98.56 123 ALA A N 1
ATOM 950 C CA . ALA A 1 123 ? 12.844 4.234 -7.938 1 98.56 123 ALA A CA 1
ATOM 951 C C . ALA A 1 123 ? 13.992 5.238 -7.973 1 98.56 123 ALA A C 1
ATOM 953 O O . ALA A 1 123 ? 15.117 4.926 -7.562 1 98.56 123 ALA A O 1
ATOM 954 N N . ARG A 1 124 ? 13.758 6.418 -8.492 1 98.81 124 ARG A N 1
ATOM 955 C CA . ARG A 1 124 ? 14.594 7.586 -8.234 1 98.81 124 ARG A CA 1
ATOM 956 C C . ARG A 1 124 ? 14.148 8.305 -6.969 1 98.81 124 ARG A C 1
ATOM 958 O O . ARG A 1 124 ? 12.969 8.594 -6.789 1 98.81 124 ARG A O 1
ATOM 965 N N . VAL A 1 125 ? 15.094 8.555 -6.125 1 98.88 125 VAL A N 1
ATOM 966 C CA . VAL A 1 125 ? 14.773 9.156 -4.832 1 98.88 125 VAL A CA 1
ATOM 967 C C . VAL A 1 125 ? 15.633 10.398 -4.613 1 98.88 125 VAL A C 1
ATOM 969 O O . VAL A 1 125 ? 16.859 10.344 -4.754 1 98.88 125 VAL A O 1
ATOM 972 N N . GLU A 1 126 ? 15 11.492 -4.312 1 98.75 126 GLU A N 1
ATOM 973 C CA . GLU A 1 126 ? 15.688 12.742 -4.02 1 98.75 126 GLU A CA 1
ATOM 974 C C . GLU A 1 126 ? 15.273 13.297 -2.658 1 98.75 126 GLU A C 1
ATOM 976 O O . GLU A 1 126 ? 14.094 13.289 -2.312 1 98.75 126 GLU A O 1
ATOM 981 N N . ARG A 1 127 ? 16.234 13.75 -1.906 1 98.56 127 ARG A N 1
ATOM 982 C CA . ARG A 1 127 ? 15.938 14.406 -0.638 1 98.56 127 ARG A CA 1
ATOM 983 C C . ARG A 1 127 ? 15.602 15.883 -0.851 1 98.56 127 ARG A C 1
ATOM 985 O O . ARG A 1 127 ? 16.297 16.578 -1.593 1 98.56 127 ARG A O 1
ATOM 992 N N . ARG A 1 128 ? 14.547 16.344 -0.255 1 98.75 128 ARG A N 1
ATOM 993 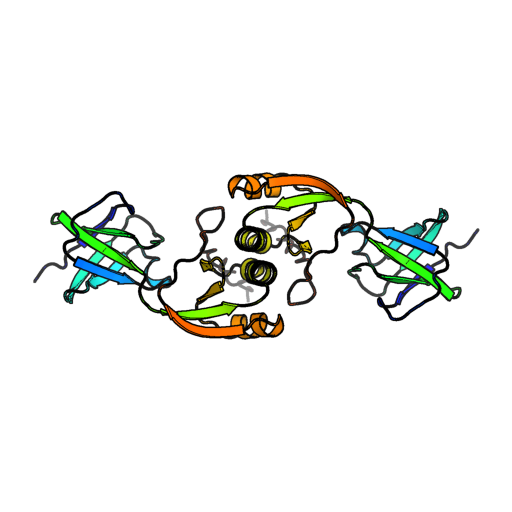C CA . ARG A 1 128 ? 14.133 17.734 -0.345 1 98.75 128 ARG A CA 1
ATOM 994 C C . ARG A 1 128 ? 13.523 18.219 0.971 1 98.75 128 ARG A C 1
ATOM 996 O O . ARG A 1 128 ? 13.266 17.406 1.87 1 98.75 128 ARG A O 1
ATOM 1003 N N . MET A 1 129 ? 13.438 19.516 1.158 1 98.81 129 MET A N 1
ATOM 1004 C CA . MET A 1 129 ? 12.625 20.141 2.189 1 98.81 129 MET A CA 1
ATOM 1005 C C . MET A 1 129 ? 11.273 20.578 1.622 1 98.81 129 MET A C 1
ATOM 1007 O O . MET A 1 129 ? 11.211 21.5 0.794 1 98.81 129 MET A O 1
ATOM 1011 N N . GLU A 1 130 ? 10.141 19.938 1.96 1 98.69 130 GLU A N 1
ATOM 1012 C CA . GLU A 1 130 ? 8.805 20.234 1.45 1 98.69 130 GLU A CA 1
ATOM 1013 C C . GLU A 1 130 ? 7.738 20 2.514 1 98.69 130 GLU A C 1
ATOM 1015 O O . GLU A 1 130 ? 7.961 19.25 3.465 1 98.69 130 GLU A O 1
ATOM 1020 N N . PRO A 1 131 ? 6.609 20.75 2.396 1 98.38 131 PRO A N 1
ATOM 1021 C CA . PRO A 1 131 ? 5.477 20.344 3.234 1 98.38 131 PRO A CA 1
ATOM 1022 C C . PRO A 1 131 ? 5.027 18.906 2.965 1 98.38 131 PRO A C 1
ATOM 1024 O O . PRO A 1 131 ? 5.176 18.406 1.847 1 98.38 131 PRO A O 1
ATOM 1027 N N . PHE A 1 132 ? 4.602 18.234 3.908 1 98.12 132 PHE A N 1
ATOM 1028 C CA . PHE A 1 132 ? 4.195 16.844 3.818 1 98.12 132 PHE A CA 1
ATOM 1029 C C . PHE A 1 132 ? 2.764 16.656 4.309 1 98.12 132 PHE A C 1
ATOM 1031 O O . PHE A 1 132 ? 2.473 16.891 5.484 1 98.12 132 PHE A O 1
ATOM 1038 N N . ARG A 1 133 ? 1.889 16.328 3.389 1 96.69 133 ARG A N 1
ATOM 1039 C CA . ARG A 1 133 ? 0.475 16.094 3.656 1 96.69 133 ARG A CA 1
ATOM 1040 C C . ARG A 1 133 ? 0.038 14.727 3.119 1 96.69 133 ARG A C 1
ATOM 1042 O O . ARG A 1 133 ? -0.605 14.648 2.07 1 96.69 133 ARG A O 1
ATOM 1049 N N . PRO A 1 134 ? 0.307 13.688 3.902 1 96.81 134 PRO A N 1
ATOM 1050 C CA . PRO A 1 134 ? 0.104 12.328 3.395 1 96.81 134 PRO A CA 1
ATOM 1051 C C . PRO A 1 134 ? -1.373 11.961 3.271 1 96.81 134 PRO A C 1
ATOM 1053 O O . PRO A 1 134 ? -2.229 12.602 3.881 1 96.81 134 PRO A O 1
ATOM 1056 N N . GLU A 1 135 ? -1.563 10.938 2.391 1 92.19 135 GLU A N 1
ATOM 1057 C CA . GLU A 1 135 ? -2.855 10.273 2.242 1 92.19 135 GLU A CA 1
ATOM 1058 C C . GLU A 1 135 ? -3.35 9.719 3.574 1 92.19 135 GLU A C 1
ATOM 1060 O O . GLU A 1 135 ? -2.57 9.156 4.348 1 92.19 135 GLU A O 1
ATOM 1065 N N . SER A 1 136 ? -4.574 10.117 3.887 1 79.5 136 SER A N 1
ATOM 1066 C CA . SER A 1 136 ? -5.164 9.57 5.102 1 79.5 136 SER A CA 1
ATOM 1067 C C . SER A 1 136 ? -5.605 8.125 4.895 1 79.5 136 SER A C 1
ATOM 1069 O O . SER A 1 136 ? -6.016 7.742 3.797 1 79.5 136 SER A O 1
ATOM 1071 N N . GLY A 1 137 ? -5.23 7.246 5.797 1 64.62 137 GLY A N 1
ATOM 1072 C CA . GLY A 1 137 ? -5.707 5.875 5.703 1 64.62 137 GLY A CA 1
ATOM 1073 C C . GLY A 1 137 ? -7.215 5.773 5.617 1 64.62 137 GLY A C 1
ATOM 1074 O O . GLY A 1 137 ? -7.922 6.77 5.789 1 64.62 137 GLY A O 1
ATOM 1075 N N . ALA A 1 138 ? -7.734 4.68 5.086 1 53.22 138 ALA A N 1
ATOM 1076 C CA . ALA A 1 138 ? -9.164 4.449 4.887 1 53.22 138 ALA A CA 1
ATOM 1077 C C . ALA A 1 138 ? -9.953 4.812 6.141 1 53.22 138 ALA A C 1
ATOM 1079 O O . ALA A 1 138 ? -11.109 5.25 6.051 1 53.22 138 ALA A O 1
ATOM 1080 N N . TYR A 1 139 ? -9.367 4.477 7.289 1 49.56 139 TYR A N 1
ATOM 1081 C CA . TYR A 1 139 ? -10.156 4.75 8.484 1 49.56 139 TYR A CA 1
ATOM 1082 C C . TYR A 1 139 ? -9.656 6.004 9.188 1 49.56 139 TYR A C 1
ATOM 1084 O O . TYR A 1 139 ? -9.969 6.234 10.359 1 49.56 139 TYR A O 1
ATOM 1092 N N . GLY A 1 140 ? -9.258 6.977 8.484 1 47.25 140 GLY A N 1
ATOM 1093 C CA . GLY A 1 140 ? -8.852 8.25 9.062 1 47.25 140 GLY A CA 1
ATOM 1094 C C . GLY A 1 140 ? -7.574 8.148 9.875 1 47.25 140 GLY A C 1
ATOM 1095 O O . GLY A 1 140 ? -6.902 9.156 10.102 1 47.25 140 GLY A O 1
ATOM 1096 N N . SER A 1 141 ? -7.555 7.035 10.812 1 44.44 141 SER A N 1
ATOM 1097 C CA . SER A 1 141 ? -6.453 6.992 11.773 1 44.44 141 SER A CA 1
ATOM 1098 C C . SER A 1 141 ? -5.176 6.477 11.117 1 44.44 141 SER A C 1
ATOM 1100 O O . SER A 1 141 ? -5.07 5.293 10.797 1 44.44 141 SER A O 1
ATOM 1102 N N . GLY A 1 142 ? -4.719 7.035 10.281 1 42.59 142 GLY A N 1
ATOM 1103 C CA . GLY A 1 142 ? -3.49 6.605 9.633 1 42.59 142 GLY A CA 1
ATOM 1104 C C . GLY A 1 142 ? -2.4 6.219 10.617 1 42.59 142 GLY A C 1
ATOM 1105 O O . GLY A 1 142 ? -1.301 5.832 10.211 1 42.59 142 GLY A O 1
ATOM 1106 N N . ARG A 1 143 ? -2.35 6.883 11.766 1 46.59 143 ARG A N 1
ATOM 1107 C CA . ARG A 1 143 ? -1.202 6.598 12.617 1 46.59 143 ARG A CA 1
ATOM 1108 C C . ARG A 1 143 ? -1.409 5.305 13.398 1 46.59 143 ARG A C 1
ATOM 1110 O O . ARG A 1 143 ? -2.348 5.191 14.195 1 46.59 143 ARG A O 1
ATOM 1117 N N . THR A 1 144 ? -1.277 4.148 12.828 1 38.03 144 THR A N 1
ATOM 1118 C CA . THR A 1 144 ? -1.292 2.943 13.648 1 38.03 144 THR A CA 1
ATOM 1119 C C . THR A 1 144 ? -0.396 3.111 14.875 1 38.03 144 THR A C 1
ATOM 1121 O O . THR A 1 144 ? 0.787 3.434 14.742 1 38.03 144 THR A O 1
ATOM 1124 N N . MET A 1 145 ? -0.889 3.438 16.031 1 35.84 145 MET A N 1
ATOM 1125 C CA . MET A 1 145 ? -0.118 3.303 17.266 1 35.84 145 MET A CA 1
ATOM 1126 C C . MET A 1 145 ? 0.539 1.929 17.359 1 35.84 145 MET A C 1
ATOM 1128 O O . MET A 1 145 ? -0.115 0.908 17.125 1 35.84 145 MET A O 1
ATOM 1132 N N . GLY A 1 146 ? 1.78 1.818 17.188 1 34.56 146 GLY A N 1
ATOM 1133 C CA . GLY A 1 146 ? 2.551 0.612 17.438 1 34.56 146 GLY A CA 1
ATOM 1134 C C . GLY A 1 146 ? 2.074 -0.152 18.656 1 34.56 146 GLY A C 1
ATOM 1135 O O . GLY A 1 146 ? 1.709 0.45 19.672 1 34.56 146 GLY A O 1
ATOM 1136 N N . HIS A 1 147 ? 1.316 -1.154 18.516 1 35.06 147 HIS A N 1
ATOM 1137 C CA . HIS A 1 147 ? 1.024 -2.043 19.625 1 35.06 147 HIS A CA 1
ATOM 1138 C C . HIS A 1 147 ? 2.25 -2.236 20.516 1 35.06 147 HIS A C 1
ATOM 1140 O O . HIS A 1 147 ? 3.324 -2.598 20.031 1 35.06 147 HIS A O 1
ATOM 1146 N N . ASP A 1 148 ? 2.332 -1.516 21.641 1 32.34 148 ASP A N 1
ATOM 1147 C CA . ASP A 1 148 ? 3.256 -1.776 22.75 1 32.34 148 ASP A CA 1
ATOM 1148 C C . ASP A 1 148 ? 3.234 -3.252 23.141 1 32.34 148 ASP A C 1
ATOM 1150 O O . ASP A 1 148 ? 2.186 -3.787 23.5 1 32.34 148 ASP A O 1
ATOM 1154 N N . HIS A 1 149 ? 3.902 -4.156 22.453 1 34.47 149 HIS A N 1
ATOM 1155 C CA . HIS A 1 149 ? 4.18 -5.441 23.078 1 34.47 149 HIS A CA 1
ATOM 1156 C C . HIS A 1 149 ? 4.75 -5.262 24.484 1 34.47 149 HIS A C 1
ATOM 1158 O O . HIS A 1 149 ? 5.797 -4.637 24.656 1 34.47 149 HIS A O 1
ATOM 1164 N N . GLY A 1 150 ? 3.91 -5.012 25.516 1 30.61 150 GLY A N 1
ATOM 1165 C CA . GLY A 1 150 ? 4.312 -5.062 26.922 1 30.61 150 GLY A CA 1
ATOM 1166 C C . GLY A 1 150 ? 5.203 -6.25 27.234 1 30.61 150 GLY A C 1
ATOM 1167 O O . GLY A 1 150 ? 5.254 -7.219 26.469 1 30.61 150 GLY A O 1
ATOM 1168 N N . PRO A 1 151 ? 6.164 -6.062 28.156 1 33.91 151 PRO A N 1
ATOM 1169 C CA . PRO A 1 151 ? 7.184 -6.969 28.688 1 33.91 151 PRO A CA 1
ATOM 1170 C C . PRO A 1 151 ? 6.598 -8.289 29.188 1 33.91 151 PRO A C 1
ATOM 1172 O O . PRO A 1 151 ? 5.469 -8.32 29.688 1 33.91 151 PRO A O 1
ATOM 1175 N N . PHE A 1 152 ? 6.789 -9.398 28.5 1 32.84 152 PHE A N 1
ATOM 1176 C CA . PHE A 1 152 ? 6.645 -10.734 29.078 1 32.84 152 PHE A CA 1
ATOM 1177 C C . PHE A 1 152 ? 7.402 -10.828 30.406 1 32.84 152 PHE A C 1
ATOM 1179 O O . PHE A 1 152 ? 8.625 -10.664 30.438 1 32.84 152 PHE A O 1
ATOM 1186 N N . HIS A 1 153 ? 6.844 -10.43 31.547 1 28.45 153 HIS A N 1
ATOM 1187 C CA . HIS A 1 153 ? 7.328 -10.633 32.906 1 28.45 153 HIS A CA 1
ATOM 1188 C C . HIS A 1 153 ? 7.613 -12.109 33.188 1 28.45 153 HIS A C 1
ATOM 1190 O O . HIS A 1 153 ? 6.699 -12.93 33.156 1 28.45 153 HIS A O 1
ATOM 1196 N N . VAL A 1 154 ? 8.703 -12.688 32.688 1 33.03 154 VAL A N 1
ATOM 1197 C CA . VAL A 1 154 ? 9.219 -13.953 33.188 1 33.03 154 VAL A CA 1
ATOM 1198 C C . VAL A 1 154 ? 9.438 -13.852 34.688 1 33.03 154 VAL A C 1
ATOM 1200 O O . VAL A 1 154 ? 10.047 -12.898 35.188 1 33.03 154 VAL A O 1
ATOM 1203 N N . HIS A 1 155 ? 8.492 -14.492 35.531 1 28.58 155 HIS A N 1
ATOM 1204 C CA . HIS A 1 155 ? 8.672 -14.734 36.969 1 28.58 155 HIS A CA 1
ATOM 1205 C C . HIS A 1 155 ? 10.016 -15.398 37.25 1 28.58 155 HIS A C 1
ATOM 1207 O O . HIS A 1 155 ? 10.43 -16.312 36.531 1 28.58 155 HIS A O 1
ATOM 1213 N N . ALA A 1 156 ? 10.805 -14.891 38.156 1 23.22 156 ALA A N 1
ATOM 1214 C CA . ALA A 1 156 ? 11.953 -15.523 38.812 1 23.22 156 ALA A CA 1
ATOM 1215 C C . ALA A 1 156 ? 11.508 -16.703 39.656 1 23.22 156 ALA A C 1
ATOM 1217 O O . ALA A 1 156 ? 10.438 -16.688 40.25 1 23.22 156 ALA A O 1
ATOM 1218 N N . MET B 1 1 ? -1.372 -51.719 -7.66 1 39.38 1 MET B N 1
ATOM 1219 C CA . MET B 1 1 ? -1.678 -50.5 -6.922 1 39.38 1 MET B CA 1
ATOM 1220 C C . MET B 1 1 ? -1.017 -49.281 -7.574 1 39.38 1 MET B C 1
ATOM 1222 O O . MET B 1 1 ? 0.208 -49.219 -7.695 1 39.38 1 MET B O 1
ATOM 1226 N N . SER B 1 2 ? -1.523 -48.781 -8.664 1 51.16 2 SER B N 1
ATOM 1227 C CA . SER B 1 2 ? -0.872 -47.812 -9.555 1 51.16 2 SER B CA 1
ATOM 1228 C C . SER B 1 2 ? -0.247 -46.656 -8.766 1 51.16 2 SER B C 1
ATOM 1230 O O . SER B 1 2 ? -0.917 -46.031 -7.957 1 51.16 2 SER B O 1
ATOM 1232 N N . LEU B 1 3 ? 0.99 -46.781 -8.281 1 63.66 3 LEU B N 1
ATOM 1233 C CA . LEU B 1 3 ? 1.774 -45.906 -7.402 1 63.66 3 LEU B CA 1
ATOM 1234 C C . LEU B 1 3 ? 1.671 -44.469 -7.832 1 63.66 3 LEU B C 1
ATOM 1236 O O . LEU B 1 3 ? 1.876 -44.125 -9.008 1 63.66 3 LEU B O 1
ATOM 1240 N N . MET B 1 4 ? 0.922 -43.781 -7.113 1 83.19 4 MET B N 1
ATOM 1241 C CA . MET B 1 4 ? 0.802 -42.344 -7.395 1 83.19 4 MET B CA 1
ATOM 1242 C C . MET B 1 4 ? 2.178 -41.719 -7.551 1 83.19 4 MET B C 1
ATOM 1244 O O . MET B 1 4 ? 3.078 -41.969 -6.75 1 83.19 4 MET B O 1
ATOM 1248 N N . HIS B 1 5 ? 2.375 -41.125 -8.75 1 92.69 5 HIS B N 1
ATOM 1249 C CA . HIS B 1 5 ? 3.633 -40.406 -8.977 1 92.69 5 HIS B CA 1
ATOM 1250 C C . HIS B 1 5 ? 3.867 -39.344 -7.926 1 92.69 5 HIS B C 1
ATOM 1252 O O . HIS B 1 5 ? 2.914 -38.781 -7.363 1 92.69 5 HIS B O 1
ATOM 1258 N N . ARG B 1 6 ? 5.16 -39.156 -7.668 1 96.56 6 ARG B N 1
ATOM 1259 C CA . ARG B 1 6 ? 5.527 -38.156 -6.652 1 96.56 6 ARG B CA 1
ATOM 1260 C C . ARG B 1 6 ? 6.473 -37.125 -7.223 1 96.56 6 ARG B C 1
ATOM 1262 O O . ARG B 1 6 ? 7.395 -37.438 -7.969 1 96.56 6 ARG B O 1
ATOM 1269 N N . ALA B 1 7 ? 6.27 -35.906 -6.84 1 97.62 7 ALA B N 1
ATOM 1270 C CA . ALA B 1 7 ? 7.172 -34.812 -7.129 1 97.62 7 ALA B CA 1
ATOM 1271 C C . ALA B 1 7 ? 7.762 -34.219 -5.848 1 97.62 7 ALA B C 1
ATOM 1273 O O . ALA B 1 7 ? 7.035 -33.719 -5 1 97.62 7 ALA B O 1
ATOM 1274 N N . SER B 1 8 ? 9.094 -34.219 -5.727 1 95.75 8 SER B N 1
ATOM 1275 C CA . SER B 1 8 ? 9.727 -33.781 -4.5 1 95.75 8 SER B CA 1
ATOM 1276 C C . SER B 1 8 ? 10.562 -32.5 -4.746 1 95.75 8 SER B C 1
ATOM 1278 O O . SER B 1 8 ? 11.227 -32.031 -3.836 1 95.75 8 SER B O 1
ATOM 1280 N N . ARG B 1 9 ? 10.594 -32.031 -6.027 1 96.62 9 ARG B N 1
ATOM 1281 C CA . ARG B 1 9 ? 11.352 -30.844 -6.371 1 96.62 9 ARG B CA 1
ATOM 1282 C C . ARG B 1 9 ? 10.594 -29.984 -7.375 1 96.62 9 ARG B C 1
ATOM 1284 O O . ARG B 1 9 ? 9.75 -30.484 -8.125 1 96.62 9 ARG B O 1
ATOM 1291 N N . VAL B 1 10 ? 10.883 -28.719 -7.316 1 98 10 VAL B N 1
ATOM 1292 C CA . VAL B 1 10 ? 10.336 -27.734 -8.258 1 98 10 VAL B CA 1
ATOM 1293 C C . VAL B 1 10 ? 11.477 -27.078 -9.031 1 98 10 VAL B C 1
ATOM 1295 O O . VAL B 1 10 ? 12.492 -26.703 -8.445 1 98 10 VAL B O 1
ATOM 1298 N N . LEU B 1 11 ? 11.328 -27.094 -10.289 1 97.75 11 LEU B N 1
ATOM 1299 C CA . LEU B 1 11 ? 12.289 -26.391 -11.133 1 97.75 11 LEU B CA 1
ATOM 1300 C C . LEU B 1 11 ? 11.836 -24.953 -11.391 1 97.75 11 LEU B C 1
ATOM 1302 O O . LEU B 1 11 ? 10.656 -24.719 -11.68 1 97.75 11 LEU B O 1
ATOM 1306 N N . PRO B 1 12 ? 12.742 -24.047 -11.234 1 96.81 12 PRO B N 1
ATOM 1307 C CA . PRO B 1 12 ? 12.367 -22.641 -11.383 1 96.81 12 PRO B CA 1
ATOM 1308 C C . PRO B 1 12 ? 11.938 -22.281 -12.805 1 96.81 12 PRO B C 1
ATOM 1310 O O . PRO B 1 12 ? 12.375 -22.922 -13.758 1 96.81 12 PRO B O 1
ATOM 1313 N N . ALA B 1 13 ? 11.086 -21.25 -12.844 1 95.19 13 ALA B N 1
ATOM 1314 C CA . ALA B 1 13 ? 10.672 -20.734 -14.148 1 95.19 13 ALA B CA 1
ATOM 1315 C C . ALA B 1 13 ? 11.875 -20.375 -15.008 1 95.19 13 ALA B C 1
ATOM 1317 O O . ALA B 1 13 ? 12.844 -19.797 -14.516 1 95.19 13 ALA B O 1
ATOM 1318 N N . GLY B 1 14 ? 11.789 -20.734 -16.219 1 93.69 14 GLY B N 1
ATOM 1319 C CA . GLY B 1 14 ? 12.867 -20.438 -17.125 1 93.69 14 GLY B CA 1
ATOM 1320 C C . GLY B 1 14 ? 13.992 -21.453 -17.094 1 93.69 14 GLY B C 1
ATOM 1321 O O . GLY B 1 14 ? 14.859 -21.453 -17.969 1 93.69 14 GLY B O 1
ATOM 1322 N N . GLY B 1 15 ? 14.047 -22.344 -16.109 1 93.31 15 GLY B N 1
ATOM 1323 C CA . GLY B 1 15 ? 15.125 -23.312 -15.938 1 93.31 15 GLY B CA 1
ATOM 1324 C C . GLY B 1 15 ? 14.797 -24.688 -16.469 1 93.31 15 GLY B C 1
ATOM 1325 O O . GLY B 1 15 ? 15.477 -25.656 -16.156 1 93.31 15 GLY B O 1
ATOM 1326 N N . TRP B 1 16 ? 13.82 -24.812 -17.141 1 95.62 16 TRP B N 1
ATOM 1327 C CA . TRP B 1 16 ? 13.375 -26.109 -17.625 1 95.62 16 TRP B CA 1
ATOM 1328 C C . TRP B 1 16 ? 12.648 -25.984 -18.953 1 95.62 16 TRP B C 1
ATOM 1330 O O . TRP B 1 16 ? 12.32 -24.875 -19.391 1 95.62 16 TRP B O 1
ATOM 1340 N N . SER B 1 17 ? 12.508 -27.109 -19.641 1 95.81 17 SER B N 1
ATOM 1341 C CA . SER B 1 17 ? 11.719 -27.203 -20.875 1 95.81 17 SER B CA 1
ATOM 1342 C C . SER B 1 17 ? 11.172 -28.625 -21.062 1 95.81 17 SER B C 1
ATOM 1344 O O . SER B 1 17 ? 11.602 -29.547 -20.375 1 95.81 17 SER B O 1
ATOM 1346 N N . GLY B 1 18 ? 10.109 -28.719 -21.938 1 95.88 18 GLY B N 1
ATOM 1347 C CA . GLY B 1 18 ? 9.633 -30.031 -22.312 1 95.88 18 GLY B CA 1
ATOM 1348 C C . GLY B 1 18 ? 8.664 -30.625 -21.312 1 95.88 18 GLY B C 1
ATOM 1349 O O . GLY B 1 18 ? 8.812 -31.781 -20.891 1 95.88 18 GLY B O 1
ATOM 1350 N N . ALA B 1 19 ? 7.699 -29.891 -20.906 1 96.56 19 ALA B N 1
ATOM 1351 C CA . ALA B 1 19 ? 6.711 -30.391 -19.953 1 96.56 19 ALA B CA 1
ATOM 1352 C C . ALA B 1 19 ? 5.914 -31.547 -20.531 1 96.56 19 ALA B C 1
ATOM 1354 O O . ALA B 1 19 ? 5.527 -31.516 -21.703 1 96.56 19 ALA B O 1
ATOM 1355 N N . ALA B 1 20 ? 5.73 -32.594 -19.719 1 97.5 20 ALA B N 1
ATOM 1356 C CA . ALA B 1 20 ? 4.891 -33.719 -20.109 1 97.5 20 ALA B CA 1
ATOM 1357 C C . ALA B 1 20 ? 3.412 -33.406 -19.906 1 97.5 20 ALA B C 1
ATOM 1359 O O . ALA B 1 20 ? 2.547 -34.031 -20.516 1 97.5 20 ALA B O 1
ATOM 1360 N N . ASP B 1 21 ? 3.084 -32.562 -19 1 98.12 21 ASP B N 1
ATOM 1361 C CA . ASP B 1 21 ? 1.741 -32.156 -18.609 1 98.12 21 ASP B CA 1
ATOM 1362 C C . ASP B 1 21 ? 1.768 -30.797 -17.922 1 98.12 21 ASP B C 1
ATOM 1364 O O . ASP B 1 21 ? 2.812 -30.141 -17.859 1 98.12 21 ASP B O 1
ATOM 1368 N N . HIS B 1 22 ? 0.625 -30.281 -17.516 1 98.69 22 HIS B N 1
ATOM 1369 C CA . HIS B 1 22 ? 0.557 -29.047 -16.75 1 98.69 22 HIS B CA 1
ATOM 1370 C C . HIS B 1 22 ? -0.572 -29.094 -15.727 1 98.69 22 HIS B C 1
ATOM 1372 O O . HIS B 1 22 ? -1.429 -29.969 -15.781 1 98.69 22 HIS B O 1
ATOM 1378 N N . ILE B 1 23 ? -0.479 -28.203 -14.828 1 98.56 23 ILE B N 1
ATOM 1379 C CA . ILE B 1 23 ? -1.546 -28.016 -13.852 1 98.56 23 ILE B CA 1
ATOM 1380 C C . ILE B 1 23 ? -1.737 -26.516 -13.594 1 98.56 23 ILE B C 1
ATOM 1382 O O . ILE B 1 23 ? -0.763 -25.781 -13.477 1 98.56 23 ILE B O 1
ATOM 1386 N N . ALA B 1 24 ? -2.984 -26.094 -13.609 1 98.5 24 ALA B N 1
ATOM 1387 C CA . ALA B 1 24 ? -3.346 -24.719 -13.258 1 98.5 24 ALA B CA 1
ATOM 1388 C C . ALA B 1 24 ? -3.811 -24.625 -11.805 1 98.5 24 ALA B C 1
ATOM 1390 O O . ALA B 1 24 ? -4.75 -25.328 -11.398 1 98.5 24 ALA B O 1
ATOM 1391 N N . LEU B 1 25 ? -3.141 -23.844 -11.047 1 98.38 25 LEU B N 1
ATOM 1392 C CA . LEU B 1 25 ? -3.465 -23.656 -9.641 1 98.38 25 LEU B CA 1
ATOM 1393 C C . LEU B 1 25 ? -3.775 -22.188 -9.344 1 98.38 25 LEU B C 1
ATOM 1395 O O . LEU B 1 25 ? -3.111 -21.297 -9.859 1 98.38 25 LEU B O 1
ATOM 1399 N N . ASP B 1 26 ? -4.797 -21.984 -8.5 1 98.12 26 ASP B N 1
ATOM 1400 C CA . ASP B 1 26 ? -5.043 -20.609 -8.086 1 98.12 26 ASP B CA 1
ATOM 1401 C C . ASP B 1 26 ? -4.016 -20.141 -7.055 1 98.12 26 ASP B C 1
ATOM 1403 O O . ASP B 1 26 ? -3.076 -20.875 -6.738 1 98.12 26 ASP B O 1
ATOM 1407 N N . TYR B 1 27 ? -4.105 -18.938 -6.664 1 97.75 27 TYR B N 1
ATOM 1408 C CA . TYR B 1 27 ? -3.119 -18.281 -5.812 1 97.75 27 TYR B CA 1
ATOM 1409 C C . TYR B 1 27 ? -2.893 -19.062 -4.527 1 97.75 27 TYR B C 1
ATOM 1411 O O . TYR B 1 27 ? -1.75 -19.328 -4.152 1 97.75 27 TYR B O 1
ATOM 1419 N N . GLU B 1 28 ? -3.971 -19.484 -3.818 1 96.5 28 GLU B N 1
ATOM 1420 C CA . GLU B 1 28 ? -3.854 -20.203 -2.555 1 96.5 28 GLU B CA 1
ATOM 1421 C C . GLU B 1 28 ? -3.254 -21.594 -2.764 1 96.5 28 GLU B C 1
ATOM 1423 O O . GLU B 1 28 ? -2.432 -22.047 -1.964 1 96.5 28 GLU B O 1
ATOM 1428 N N . ALA B 1 29 ? -3.656 -22.219 -3.865 1 97.56 29 ALA B N 1
ATOM 1429 C CA . ALA B 1 29 ? -3.217 -23.578 -4.133 1 97.56 29 ALA B CA 1
ATOM 1430 C C . ALA B 1 29 ? -1.742 -23.625 -4.527 1 97.56 29 ALA B C 1
ATOM 1432 O O . ALA B 1 29 ? -1.111 -24.672 -4.504 1 97.56 29 ALA B O 1
ATOM 1433 N N . ARG B 1 30 ? -1.2 -22.516 -4.824 1 97.56 30 ARG B N 1
ATOM 1434 C CA . ARG B 1 30 ? 0.198 -22.453 -5.238 1 97.56 30 ARG B CA 1
ATOM 1435 C C . ARG B 1 30 ? 1.12 -22.297 -4.035 1 97.56 30 ARG B C 1
ATOM 1437 O O . ARG B 1 30 ? 2.344 -22.297 -4.18 1 97.56 30 ARG B O 1
ATOM 1444 N N . PHE B 1 31 ? 0.499 -22.156 -2.963 1 96.75 31 PHE B N 1
ATOM 1445 C CA . PHE B 1 31 ? 1.211 -22.188 -1.691 1 96.75 31 PHE B CA 1
ATOM 1446 C C . PHE B 1 31 ? 1.091 -23.562 -1.039 1 96.75 31 PHE B C 1
ATOM 1448 O O . PHE B 1 31 ? 0.093 -23.859 -0.378 1 96.75 31 PHE B O 1
ATOM 1455 N N . LEU B 1 32 ? 2.143 -24.344 -1.241 1 97.31 32 LEU B N 1
ATOM 1456 C CA . LEU B 1 32 ? 1.958 -25.734 -0.847 1 97.31 32 LEU B CA 1
ATOM 1457 C C . LEU B 1 32 ? 3.291 -26.375 -0.469 1 97.31 32 LEU B C 1
ATOM 1459 O O . LEU B 1 32 ? 4.348 -25.922 -0.905 1 97.31 32 LEU B O 1
ATOM 1463 N N . ARG B 1 33 ? 3.223 -27.281 0.37 1 98 33 ARG B N 1
ATOM 1464 C CA . ARG B 1 33 ? 4.348 -28.141 0.7 1 98 33 ARG B CA 1
ATOM 1465 C C . ARG B 1 33 ? 4.062 -29.578 0.287 1 98 33 ARG B C 1
ATOM 1467 O O . ARG B 1 33 ? 4.844 -30.188 -0.452 1 98 33 ARG B O 1
ATOM 1474 N N . ARG B 1 34 ? 2.969 -30.172 0.824 1 98.19 34 ARG B N 1
ATOM 1475 C CA . ARG B 1 34 ? 2.518 -31.531 0.517 1 98.19 34 ARG B CA 1
ATOM 1476 C C . ARG B 1 34 ? 1.042 -31.531 0.133 1 98.19 34 ARG B C 1
ATOM 1478 O O . ARG B 1 34 ? 0.185 -31.141 0.93 1 98.19 34 ARG B O 1
ATOM 1485 N N . LYS B 1 35 ? 0.743 -32 -1.068 1 98.25 35 LYS B N 1
ATOM 1486 C CA . LYS B 1 35 ? -0.629 -31.953 -1.564 1 98.25 35 LYS B CA 1
ATOM 1487 C C . LYS B 1 35 ? -0.828 -32.906 -2.73 1 98.25 35 LYS B C 1
ATOM 1489 O O . LYS B 1 35 ? 0.025 -33 -3.615 1 98.25 35 LYS B O 1
ATOM 1494 N N . ARG B 1 36 ? -1.867 -33.625 -2.703 1 98.19 36 ARG B N 1
ATOM 1495 C CA . ARG B 1 36 ? -2.25 -34.438 -3.871 1 98.19 36 ARG B CA 1
ATOM 1496 C C . ARG B 1 36 ? -2.857 -33.531 -4.953 1 98.19 36 ARG B C 1
ATOM 1498 O O . ARG B 1 36 ? -3.758 -32.75 -4.68 1 98.19 36 ARG B O 1
ATOM 1505 N N . LEU B 1 37 ? -2.344 -33.688 -6.172 1 98.12 37 LEU B N 1
ATOM 1506 C CA . LEU B 1 37 ? 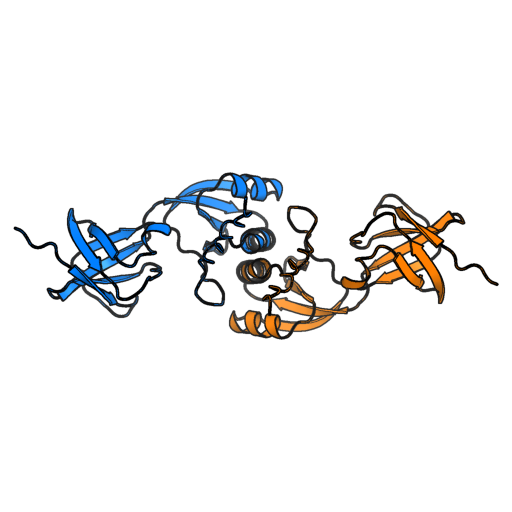-2.783 -32.844 -7.277 1 98.12 37 LEU B CA 1
ATOM 1507 C C . LEU B 1 37 ? -3.17 -33.688 -8.484 1 98.12 37 LEU B C 1
ATOM 1509 O O . LEU B 1 37 ? -2.814 -34.875 -8.562 1 98.12 37 LEU B O 1
ATOM 1513 N N . VAL B 1 38 ? -3.928 -33.062 -9.328 1 97.56 38 VAL B N 1
ATOM 1514 C CA . VAL B 1 38 ? -4.34 -33.688 -10.578 1 97.56 38 VAL B CA 1
ATOM 1515 C C . VAL B 1 38 ? -3.943 -32.781 -11.758 1 97.56 38 VAL B C 1
ATOM 1517 O O . VAL B 1 38 ? -4.395 -31.656 -11.859 1 97.56 38 VAL B O 1
ATOM 1520 N N . ALA B 1 39 ? -3.127 -33.312 -12.633 1 97.62 39 ALA B N 1
ATOM 1521 C CA . ALA B 1 39 ? -2.67 -32.594 -13.805 1 97.62 39 ALA B CA 1
ATOM 1522 C C . ALA B 1 39 ? -3.783 -32.469 -14.836 1 97.62 39 ALA B C 1
ATOM 1524 O O . ALA B 1 39 ? -4.863 -33.031 -14.672 1 97.62 39 ALA B O 1
ATOM 1525 N N . ALA B 1 40 ? -3.572 -31.641 -15.914 1 97.81 40 ALA B N 1
ATOM 1526 C CA . ALA B 1 40 ? -4.566 -31.359 -16.938 1 97.81 40 ALA B CA 1
ATOM 1527 C C . ALA B 1 40 ? -5 -32.656 -17.641 1 97.81 40 ALA B C 1
ATOM 1529 O O . ALA B 1 40 ? -6.156 -32.781 -18.047 1 97.81 40 ALA B O 1
ATOM 1530 N N . SER B 1 41 ? -4.086 -33.625 -17.781 1 96.56 41 SER B N 1
ATOM 1531 C CA . SER B 1 41 ? -4.371 -34.875 -18.469 1 96.56 41 SER B CA 1
ATOM 1532 C C . SER B 1 41 ? -5.266 -35.781 -17.609 1 96.56 41 SER B C 1
ATOM 1534 O O . SER B 1 41 ? -5.82 -36.75 -18.109 1 96.56 41 SER B O 1
ATOM 1536 N N . GLY B 1 42 ? -5.387 -35.406 -16.297 1 96.12 42 GLY B N 1
ATOM 1537 C CA . GLY B 1 42 ? -6.102 -36.25 -15.352 1 96.12 42 GLY B CA 1
ATOM 1538 C C . GLY B 1 42 ? -5.18 -37.094 -14.484 1 96.12 42 GLY B C 1
ATOM 1539 O O . GLY B 1 42 ? -5.633 -37.75 -13.547 1 96.12 42 GLY B O 1
ATOM 1540 N N . ALA B 1 43 ? -3.902 -37.094 -14.773 1 94.19 43 ALA B N 1
ATOM 1541 C CA . ALA B 1 43 ? -2.941 -37.844 -13.992 1 94.19 43 ALA B CA 1
ATOM 1542 C C . ALA B 1 43 ? -2.811 -37.281 -12.578 1 94.19 43 ALA B C 1
ATOM 1544 O O . ALA B 1 43 ? -2.641 -36.094 -12.398 1 94.19 43 ALA B O 1
ATOM 1545 N N . GLU B 1 44 ? -2.902 -38.094 -11.617 1 96.81 44 GLU B N 1
ATOM 1546 C CA . GLU B 1 44 ? -2.742 -37.719 -10.219 1 96.81 44 GLU B CA 1
ATOM 1547 C C . GLU B 1 44 ? -1.289 -37.875 -9.773 1 96.81 44 GLU B C 1
ATOM 1549 O O . GLU B 1 44 ? -0.591 -38.781 -10.195 1 96.81 44 GLU B O 1
ATOM 1554 N N . PHE B 1 45 ? -0.891 -37 -8.93 1 97.56 45 PHE B N 1
ATOM 1555 C CA . PHE B 1 45 ? 0.443 -37.094 -8.344 1 97.56 45 PHE B CA 1
ATOM 1556 C C . PHE B 1 45 ? 0.502 -36.375 -6.996 1 97.56 45 PHE B C 1
ATOM 1558 O O . PHE B 1 45 ? -0.347 -35.531 -6.691 1 97.56 45 PHE B O 1
ATOM 1565 N N . LEU B 1 46 ? 1.445 -36.75 -6.184 1 98.06 46 LEU B N 1
ATOM 1566 C CA . LEU B 1 46 ? 1.671 -36.156 -4.871 1 98.06 46 LEU B CA 1
ATOM 1567 C C . LEU B 1 46 ? 2.832 -35.156 -4.914 1 98.06 46 LEU B C 1
ATOM 1569 O O . LEU B 1 46 ? 3.939 -35.5 -5.328 1 98.06 46 LEU B O 1
ATOM 1573 N N . VAL B 1 47 ? 2.604 -33.969 -4.582 1 98.38 47 VAL B N 1
ATOM 1574 C CA . VAL B 1 47 ? 3.668 -33 -4.312 1 98.38 47 VAL B CA 1
ATOM 1575 C C . VAL B 1 47 ? 4.129 -33.125 -2.863 1 98.38 47 VAL B C 1
ATOM 1577 O O . VAL B 1 47 ? 3.311 -33.062 -1.94 1 98.38 47 VAL B O 1
ATOM 1580 N N . ASP B 1 48 ? 5.367 -33.344 -2.67 1 98 48 ASP B N 1
ATOM 1581 C CA . ASP B 1 48 ? 5.98 -33.531 -1.356 1 98 48 ASP B CA 1
ATOM 1582 C C . ASP B 1 48 ? 7.305 -32.781 -1.265 1 98 48 ASP B C 1
ATOM 1584 O O . ASP B 1 48 ? 8.375 -33.375 -1.382 1 98 48 ASP B O 1
ATOM 1588 N N . LEU B 1 49 ? 7.246 -31.453 -0.965 1 97.88 49 LEU B N 1
ATOM 1589 C CA . LEU B 1 49 ? 8.406 -30.578 -0.973 1 97.88 49 LEU B CA 1
ATOM 1590 C C . LEU B 1 49 ? 9.031 -30.484 0.416 1 97.88 49 LEU B C 1
ATOM 1592 O O . LEU B 1 49 ? 8.352 -30.703 1.421 1 97.88 49 LEU B O 1
ATOM 1596 N N . PRO B 1 50 ? 10.32 -30.172 0.427 1 96.62 50 PRO B N 1
ATOM 1597 C CA . PRO B 1 50 ? 10.992 -30.094 1.726 1 96.62 50 PRO B CA 1
ATOM 1598 C C . PRO B 1 50 ? 10.461 -28.953 2.596 1 96.62 50 PRO B C 1
ATOM 1600 O O . PRO B 1 50 ? 10.531 -29.031 3.826 1 96.62 50 PRO B O 1
ATOM 1603 N N . GLU B 1 51 ? 9.898 -27.891 2.027 1 96.94 51 GLU B N 1
ATOM 1604 C CA . GLU B 1 51 ? 9.328 -26.75 2.736 1 96.94 51 GLU B CA 1
ATOM 1605 C C . GLU B 1 51 ? 8.133 -26.172 1.982 1 96.94 51 GLU B C 1
ATOM 1607 O O . GLU B 1 51 ? 7.934 -26.469 0.804 1 96.94 51 GLU B O 1
ATOM 1612 N N . VAL B 1 52 ? 7.445 -25.422 2.789 1 96.56 52 VAL B N 1
ATOM 1613 C CA . VAL B 1 52 ? 6.355 -24.688 2.145 1 96.56 52 VAL B CA 1
ATOM 1614 C C . VAL B 1 52 ? 6.91 -23.781 1.051 1 96.56 52 VAL B C 1
ATOM 1616 O O . VAL B 1 52 ? 7.895 -23.078 1.268 1 96.56 52 VAL B O 1
ATOM 1619 N N . THR B 1 53 ? 6.324 -23.859 -0.08 1 95.94 53 THR B N 1
ATOM 1620 C CA . THR B 1 53 ? 6.809 -23.125 -1.243 1 95.94 53 THR B CA 1
ATOM 1621 C C . THR B 1 53 ? 5.688 -22.281 -1.854 1 95.94 53 THR B C 1
ATOM 1623 O O . THR B 1 53 ? 4.555 -22.75 -1.978 1 95.94 53 THR B O 1
ATOM 1626 N N . ASN B 1 54 ? 6.055 -21.031 -2.141 1 95.44 54 ASN B N 1
ATOM 1627 C CA . ASN B 1 54 ? 5.148 -20.125 -2.857 1 95.44 54 ASN B CA 1
ATOM 1628 C C . ASN B 1 54 ? 5.445 -20.109 -4.352 1 95.44 54 ASN B C 1
ATOM 1630 O O . ASN B 1 54 ? 6.41 -19.484 -4.789 1 95.44 54 ASN B O 1
ATOM 1634 N N . LEU B 1 55 ? 4.598 -20.828 -5.09 1 95.94 55 LEU B N 1
ATOM 1635 C CA . LEU B 1 55 ? 4.793 -20.875 -6.531 1 95.94 55 LEU B CA 1
ATOM 1636 C C . LEU B 1 55 ? 4.148 -19.688 -7.219 1 95.94 55 LEU B C 1
ATOM 1638 O O . LEU B 1 55 ? 3.061 -19.25 -6.832 1 95.94 55 LEU B O 1
ATOM 1642 N N . ARG B 1 56 ? 4.758 -19.125 -8.25 1 94.75 56 ARG B N 1
ATOM 1643 C CA . ARG B 1 56 ? 4.281 -17.922 -8.914 1 94.75 56 ARG B CA 1
ATOM 1644 C C . ARG B 1 56 ? 3.688 -18.234 -10.281 1 94.75 56 ARG B C 1
ATOM 1646 O O . ARG B 1 56 ? 3.055 -17.375 -10.906 1 94.75 56 ARG B O 1
ATOM 1653 N N . GLY B 1 57 ? 3.865 -19.469 -10.727 1 95.69 57 GLY B N 1
ATOM 1654 C CA . GLY B 1 57 ? 3.592 -19.828 -12.109 1 95.69 57 GLY B CA 1
ATOM 1655 C C . GLY B 1 57 ? 4.836 -19.859 -12.977 1 95.69 57 GLY B C 1
ATOM 1656 O O . GLY B 1 57 ? 5.703 -19 -12.852 1 95.69 57 GLY B O 1
ATOM 1657 N N . GLY B 1 58 ? 4.863 -20.859 -13.797 1 96.69 58 GLY B N 1
ATOM 1658 C CA . GLY B 1 58 ? 6.004 -21 -14.688 1 96.69 58 GLY B CA 1
ATOM 1659 C C . GLY B 1 58 ? 7.008 -22.031 -14.219 1 96.69 58 GLY B C 1
ATOM 1660 O O . GLY B 1 58 ? 7.844 -22.484 -15.008 1 96.69 58 GLY B O 1
ATOM 1661 N N . GLU B 1 59 ? 6.949 -22.422 -12.992 1 97.81 59 GLU B N 1
ATOM 1662 C CA . GLU B 1 59 ? 7.793 -23.5 -12.484 1 97.81 59 GLU B CA 1
ATOM 1663 C C . GLU B 1 59 ? 7.297 -24.859 -12.969 1 97.81 59 GLU B C 1
ATOM 1665 O O . GLU B 1 59 ? 6.277 -24.953 -13.656 1 97.81 59 GLU B O 1
ATOM 1670 N N . ALA B 1 60 ? 8.055 -25.828 -12.633 1 98.62 60 ALA B N 1
ATOM 1671 C CA . ALA B 1 60 ? 7.625 -27.188 -12.969 1 98.62 60 ALA B CA 1
ATOM 1672 C C . ALA B 1 60 ? 7.891 -28.156 -11.812 1 98.62 60 ALA B C 1
ATOM 1674 O O . ALA B 1 60 ? 8.945 -28.094 -11.18 1 98.62 60 ALA B O 1
ATOM 1675 N N . PHE B 1 61 ? 6.867 -28.984 -11.531 1 98.19 61 PHE B N 1
ATOM 1676 C CA . PHE B 1 61 ? 7.109 -30.125 -10.664 1 98.19 61 PHE B CA 1
ATOM 1677 C C . PHE B 1 61 ? 7.914 -31.188 -11.391 1 98.19 61 PHE B C 1
ATOM 1679 O O . PHE B 1 61 ? 7.586 -31.562 -12.516 1 98.19 61 PHE B O 1
ATOM 1686 N N . ALA B 1 62 ? 8.945 -31.672 -10.742 1 97.75 62 ALA B N 1
ATOM 1687 C CA . ALA B 1 62 ? 9.695 -32.812 -11.281 1 97.75 62 ALA B CA 1
ATOM 1688 C C . ALA B 1 62 ? 9.234 -34.125 -10.664 1 97.75 62 ALA B C 1
ATOM 1690 O O . ALA B 1 62 ? 9.453 -34.375 -9.477 1 97.75 62 ALA B O 1
ATOM 1691 N N . LEU B 1 63 ? 8.609 -34.938 -11.484 1 96.56 63 LEU B N 1
ATOM 1692 C CA . LEU B 1 63 ? 8.219 -36.25 -11.016 1 96.56 63 LEU B CA 1
ATOM 1693 C C . LEU B 1 63 ? 9.438 -37.156 -10.859 1 96.56 63 LEU B C 1
ATOM 1695 O O . LEU B 1 63 ? 10.477 -36.906 -11.484 1 96.56 63 LEU B O 1
ATOM 1699 N N . GLU B 1 64 ? 9.25 -38.156 -10.078 1 94.38 64 GLU B N 1
ATOM 1700 C CA . GLU B 1 64 ? 10.352 -39.094 -9.812 1 94.38 64 GLU B CA 1
ATOM 1701 C C . GLU B 1 64 ? 10.773 -39.812 -11.078 1 94.38 64 GLU B C 1
ATOM 1703 O O . GLU B 1 64 ? 11.93 -40.25 -11.203 1 94.38 64 GLU B O 1
ATOM 1708 N N . ASP B 1 65 ? 9.898 -40 -12.07 1 93.12 65 ASP B N 1
ATOM 1709 C CA . ASP B 1 65 ? 10.227 -40.719 -13.297 1 93.12 65 ASP B CA 1
ATOM 1710 C C . ASP B 1 65 ? 10.812 -39.781 -14.352 1 93.12 65 ASP B C 1
ATOM 1712 O O . ASP B 1 65 ? 11.023 -40.188 -15.5 1 93.12 65 ASP B O 1
ATOM 1716 N N . GLY B 1 66 ? 11.016 -38.469 -13.984 1 93.75 66 GLY B N 1
ATOM 1717 C CA . GLY B 1 66 ? 11.703 -37.531 -14.859 1 93.75 66 GLY B CA 1
ATOM 1718 C C . GLY B 1 66 ? 10.766 -36.594 -15.594 1 93.75 66 GLY B C 1
ATOM 1719 O O . GLY B 1 66 ? 11.195 -35.594 -16.156 1 93.75 66 GLY B O 1
ATOM 1720 N N . ARG B 1 67 ? 9.508 -36.938 -15.617 1 96.38 67 ARG B N 1
ATOM 1721 C CA . ARG B 1 67 ? 8.539 -36.094 -16.281 1 96.38 67 ARG B CA 1
ATOM 1722 C C . ARG B 1 67 ? 8.352 -34.781 -15.523 1 96.38 67 ARG B C 1
ATOM 1724 O O . ARG B 1 67 ? 8.492 -34.75 -14.305 1 96.38 67 ARG B O 1
ATOM 1731 N N . LEU B 1 68 ? 8.094 -33.719 -16.234 1 98 68 LEU B N 1
ATOM 1732 C CA . LEU B 1 68 ? 7.848 -32.406 -15.672 1 98 68 LEU B CA 1
ATOM 1733 C C . LEU B 1 68 ? 6.387 -32 -15.836 1 98 68 LEU B C 1
ATOM 1735 O O . LEU B 1 68 ? 5.793 -32.219 -16.891 1 98 68 LEU B O 1
ATOM 1739 N N . ILE B 1 69 ? 5.801 -31.469 -14.789 1 98.5 69 ILE B N 1
ATOM 1740 C CA . ILE B 1 69 ? 4.457 -30.891 -14.836 1 98.5 69 ILE B CA 1
ATOM 1741 C C . ILE B 1 69 ? 4.531 -29.391 -14.633 1 98.5 69 ILE B C 1
ATOM 1743 O O . ILE B 1 69 ? 4.871 -28.906 -13.547 1 98.5 69 ILE B O 1
ATOM 1747 N N . GLU B 1 70 ? 4.227 -28.641 -15.656 1 98.69 70 GLU B N 1
ATOM 1748 C CA . GLU B 1 70 ? 4.277 -27.188 -15.594 1 98.69 70 GLU B CA 1
ATOM 1749 C C . GLU B 1 70 ? 3.211 -26.641 -14.648 1 98.69 70 GLU B C 1
ATOM 1751 O O . GLU B 1 70 ? 2.066 -27.094 -14.672 1 98.69 70 GLU B O 1
ATOM 1756 N N . VAL B 1 71 ? 3.607 -25.734 -13.852 1 98.62 71 VAL B N 1
ATOM 1757 C CA . VAL B 1 71 ? 2.668 -25.016 -13 1 98.62 71 VAL B CA 1
ATOM 1758 C C . VAL B 1 71 ? 2.213 -23.734 -13.688 1 98.62 71 VAL B C 1
ATOM 1760 O O . VAL B 1 71 ? 3.037 -22.891 -14.055 1 98.62 71 VAL B O 1
ATOM 1763 N N . ARG B 1 72 ? 0.925 -23.594 -13.883 1 98.25 72 ARG B N 1
ATOM 1764 C CA . ARG B 1 72 ? 0.314 -22.391 -14.461 1 98.25 72 ARG B CA 1
ATOM 1765 C C . ARG B 1 72 ? -0.614 -21.719 -13.453 1 98.25 72 ARG B C 1
ATOM 1767 O O . ARG B 1 72 ? -1.113 -22.359 -12.531 1 98.25 72 ARG B O 1
ATOM 1774 N N . CYS B 1 73 ? -0.757 -20.391 -13.672 1 98.06 73 CYS B N 1
ATOM 1775 C CA . CYS B 1 73 ? -1.762 -19.688 -12.883 1 98.06 73 CYS B CA 1
ATOM 1776 C C . CYS B 1 73 ? -3.166 -19.984 -13.391 1 98.06 73 CYS B C 1
ATOM 1778 O O . CYS B 1 73 ? -3.479 -19.719 -14.555 1 98.06 73 CYS B O 1
ATOM 1780 N N . GLY B 1 74 ? -3.949 -20.547 -12.539 1 98.12 74 GLY B N 1
ATOM 1781 C CA . GLY B 1 74 ? -5.316 -20.875 -12.906 1 98.12 74 GLY B CA 1
ATOM 1782 C C . GLY B 1 74 ? -6.254 -19.672 -12.844 1 98.12 74 GLY B C 1
ATOM 1783 O O . GLY B 1 74 ? -5.926 -18.656 -12.227 1 98.12 74 GLY B O 1
ATOM 1784 N N . LEU B 1 75 ? -7.391 -19.859 -13.516 1 98.38 75 LEU B N 1
ATOM 1785 C CA . LEU B 1 75 ? -8.438 -18.844 -13.398 1 98.38 75 LEU B CA 1
ATOM 1786 C C . LEU B 1 75 ? -9.031 -18.844 -11.992 1 98.38 75 LEU B C 1
ATOM 1788 O O . LEU B 1 75 ? -9.234 -19.906 -11.391 1 98.38 75 LEU B O 1
ATOM 1792 N N . GLU B 1 76 ? -9.242 -17.703 -11.453 1 98.62 76 GLU B N 1
ATOM 1793 C CA . GLU B 1 76 ? -9.891 -17.547 -10.156 1 98.62 76 GLU B CA 1
ATOM 1794 C C . GLU B 1 76 ? -10.648 -16.219 -10.086 1 98.62 76 GLU B C 1
ATOM 1796 O O . GLU B 1 76 ? -10.414 -15.32 -10.906 1 98.62 76 GLU B O 1
ATOM 1801 N N . PRO B 1 77 ? -11.633 -16.125 -9.18 1 98.81 77 PRO B N 1
ATOM 1802 C CA . PRO B 1 77 ? -12.352 -14.852 -9.055 1 98.81 77 PRO B CA 1
ATOM 1803 C C . PRO B 1 77 ? -11.438 -13.711 -8.609 1 98.81 77 PRO B C 1
ATOM 1805 O O . PRO B 1 77 ? -10.742 -13.828 -7.602 1 98.81 77 PRO B O 1
ATOM 1808 N N . VAL B 1 78 ? -11.438 -12.688 -9.391 1 98.88 78 VAL B N 1
ATOM 1809 C CA . VAL B 1 78 ? -10.625 -11.516 -9.07 1 98.88 78 VAL B CA 1
ATOM 1810 C C . VAL B 1 78 ? -11.469 -10.25 -9.211 1 98.88 78 VAL B C 1
ATOM 1812 O O . VAL B 1 78 ? -12.539 -10.273 -9.828 1 98.88 78 VAL B O 1
ATOM 1815 N N . LEU B 1 79 ? -11.07 -9.227 -8.555 1 98.88 79 LEU B N 1
ATOM 1816 C CA . LEU B 1 79 ? -11.547 -7.875 -8.789 1 98.88 79 LEU B CA 1
ATOM 1817 C C . LEU B 1 79 ? -10.586 -7.105 -9.695 1 98.88 79 LEU B C 1
ATOM 1819 O O . LEU B 1 79 ? -9.391 -7.027 -9.406 1 98.88 79 LEU B O 1
ATOM 1823 N N . VAL B 1 80 ? -11.125 -6.656 -10.773 1 98.94 80 VAL B N 1
ATOM 1824 C CA . VAL B 1 80 ? -10.398 -5.746 -11.648 1 98.94 80 VAL B CA 1
ATOM 1825 C C . VAL B 1 80 ? -10.68 -4.301 -11.234 1 98.94 80 VAL B C 1
ATOM 1827 O O . VAL B 1 80 ? -11.828 -3.852 -11.266 1 98.94 80 VAL B O 1
ATOM 1830 N N . VAL B 1 81 ? -9.648 -3.578 -10.883 1 98.88 81 VAL B N 1
ATOM 1831 C CA . VAL B 1 81 ? -9.781 -2.266 -10.258 1 98.88 81 VAL B CA 1
ATOM 1832 C C . VAL B 1 81 ? -9.164 -1.199 -11.164 1 98.88 81 VAL B C 1
ATOM 1834 O O . VAL B 1 81 ? -8.023 -1.34 -11.602 1 98.88 81 VAL B O 1
ATOM 1837 N N . THR B 1 82 ? -9.914 -0.204 -11.461 1 98.88 82 THR B N 1
ATOM 1838 C CA . THR B 1 82 ? -9.422 0.939 -12.227 1 98.88 82 THR B CA 1
ATOM 1839 C C . THR B 1 82 ? -9.75 2.246 -11.508 1 98.88 82 THR B C 1
ATOM 1841 O O . THR B 1 82 ? -10.609 2.277 -10.633 1 98.88 82 THR B O 1
ATOM 1844 N N . GLY B 1 83 ? -9.062 3.357 -11.891 1 98.38 83 GLY B N 1
ATOM 1845 C CA . GLY B 1 83 ? -9.133 4.648 -11.227 1 98.38 83 GLY B CA 1
ATOM 1846 C C . GLY B 1 83 ? -7.77 5.266 -10.977 1 98.38 83 GLY B C 1
ATOM 1847 O O . GLY B 1 83 ? -6.875 5.168 -11.82 1 98.38 83 GLY B O 1
ATOM 1848 N N . ASP B 1 84 ? -7.602 6.004 -9.883 1 98 84 ASP B N 1
ATOM 1849 C CA . ASP B 1 84 ? -6.297 6.512 -9.461 1 98 84 ASP B CA 1
ATOM 1850 C C . ASP B 1 84 ? -5.426 5.391 -8.906 1 98 84 ASP B C 1
ATOM 1852 O O . ASP B 1 84 ? -5.371 5.18 -7.695 1 98 84 ASP B O 1
ATOM 1856 N N . LEU B 1 85 ? -4.812 4.691 -9.766 1 98.62 85 LEU B N 1
ATOM 1857 C CA . LEU B 1 85 ? -4.152 3.432 -9.445 1 98.62 85 LEU B CA 1
ATOM 1858 C C . LEU B 1 85 ? -3.104 3.631 -8.352 1 98.62 85 LEU B C 1
ATOM 1860 O O . LEU B 1 85 ? -2.918 2.762 -7.496 1 98.62 85 LEU B O 1
ATOM 1864 N N . THR B 1 86 ? -2.377 4.742 -8.391 1 98.56 86 THR B N 1
ATOM 1865 C CA . THR B 1 86 ? -1.332 4.98 -7.402 1 98.56 86 THR B CA 1
ATOM 1866 C C . THR B 1 86 ? -1.922 5.051 -6 1 98.56 86 THR B C 1
ATOM 1868 O O . THR B 1 86 ? -1.437 4.383 -5.082 1 98.56 86 THR B O 1
ATOM 1871 N N . ARG B 1 87 ? -2.973 5.812 -5.883 1 98.31 87 ARG B N 1
ATOM 1872 C CA . ARG B 1 87 ? -3.652 5.945 -4.602 1 98.31 87 ARG B CA 1
ATOM 1873 C C . ARG B 1 87 ? -4.27 4.617 -4.168 1 98.31 87 ARG B C 1
ATOM 1875 O O . ARG B 1 87 ? -4.133 4.211 -3.014 1 98.31 87 ARG B O 1
ATOM 1882 N N . LEU B 1 88 ? -4.914 3.971 -5.113 1 98.44 88 LEU B N 1
ATOM 1883 C CA . LEU B 1 88 ? -5.566 2.697 -4.828 1 98.44 88 LEU B CA 1
ATOM 1884 C C . LEU B 1 88 ? -4.547 1.645 -4.41 1 98.44 88 LEU B C 1
ATOM 1886 O O . LEU B 1 88 ? -4.785 0.881 -3.471 1 98.44 88 LEU B O 1
ATOM 1890 N N . ALA B 1 89 ? -3.428 1.601 -5.055 1 98.44 89 ALA B N 1
ATOM 1891 C CA . ALA B 1 89 ? -2.371 0.647 -4.727 1 98.44 89 ALA B CA 1
ATOM 1892 C C . ALA B 1 89 ? -1.854 0.872 -3.309 1 98.44 89 ALA B C 1
ATOM 1894 O O . ALA B 1 89 ? -1.597 -0.086 -2.574 1 98.44 89 ALA B O 1
ATOM 1895 N N . TRP B 1 90 ? -1.693 2.119 -2.879 1 98.31 90 TRP B N 1
ATOM 1896 C CA . TRP B 1 90 ? -1.247 2.404 -1.52 1 98.31 90 TRP B CA 1
ATOM 1897 C C . TRP B 1 90 ? -2.223 1.835 -0.495 1 98.31 90 TRP B C 1
ATOM 1899 O O . TRP B 1 90 ? -1.81 1.227 0.495 1 98.31 90 TRP B O 1
ATOM 1909 N N . HIS B 1 91 ? -3.477 2.004 -0.726 1 98 91 HIS B N 1
ATOM 1910 C CA . HIS B 1 91 ? -4.484 1.523 0.213 1 98 91 HIS B CA 1
ATOM 1911 C C . HIS B 1 91 ? -4.504 -0 0.267 1 98 91 HIS B C 1
ATOM 1913 O O . HIS B 1 91 ? -4.668 -0.585 1.34 1 98 91 HIS B O 1
ATOM 1919 N N . VAL B 1 92 ? -4.406 -0.629 -0.914 1 97.75 92 VAL B N 1
ATOM 1920 C CA . VAL B 1 92 ? -4.359 -2.086 -0.961 1 97.75 92 VAL B CA 1
ATOM 1921 C C . VAL B 1 92 ? -3.133 -2.588 -0.207 1 97.75 92 VAL B C 1
ATOM 1923 O O . VAL B 1 92 ? -3.223 -3.531 0.584 1 97.75 92 VAL B O 1
ATOM 1926 N N . GLY B 1 93 ? -1.972 -1.966 -0.47 1 96.69 93 GLY B N 1
ATOM 1927 C CA . GLY B 1 93 ? -0.765 -2.295 0.271 1 96.69 93 GLY B CA 1
ATOM 1928 C C . GLY B 1 93 ? -0.912 -2.1 1.768 1 96.69 93 GLY B C 1
ATOM 1929 O O . GLY B 1 93 ? -0.438 -2.92 2.557 1 96.69 93 GLY B O 1
ATOM 1930 N N . ASN B 1 94 ? -1.597 -1.065 2.137 1 95.5 94 ASN B N 1
ATOM 1931 C CA . ASN B 1 94 ? -1.788 -0.729 3.545 1 95.5 94 ASN B CA 1
ATOM 1932 C C . ASN B 1 94 ? -2.602 -1.798 4.27 1 95.5 94 ASN B C 1
ATOM 1934 O O . ASN B 1 94 ? -2.574 -1.877 5.5 1 95.5 94 ASN B O 1
ATOM 1938 N N . ARG B 1 95 ? -3.262 -2.596 3.527 1 95.19 95 ARG B N 1
ATOM 1939 C CA . ARG B 1 95 ? -4.012 -3.725 4.07 1 95.19 95 ARG B CA 1
ATOM 1940 C C . ARG B 1 95 ? -3.227 -5.023 3.932 1 95.19 95 ARG B C 1
ATOM 1942 O O . ARG B 1 95 ? -3.738 -6.102 4.242 1 95.19 95 ARG B O 1
ATOM 1949 N N . HIS B 1 96 ? -2.055 -4.988 3.438 1 95.81 96 HIS B N 1
ATOM 1950 C CA . HIS B 1 96 ? -1.187 -6.133 3.189 1 95.81 96 HIS B CA 1
ATOM 1951 C C . HIS B 1 96 ? -1.819 -7.098 2.191 1 95.81 96 HIS B C 1
ATOM 1953 O O . HIS B 1 96 ? -1.611 -8.312 2.277 1 95.81 96 HIS B O 1
ATOM 1959 N N . THR B 1 97 ? -2.645 -6.641 1.343 1 96.5 97 THR B N 1
ATOM 1960 C CA . THR B 1 97 ? -3.344 -7.484 0.379 1 96.5 97 THR B CA 1
ATOM 1961 C C . THR B 1 97 ? -2.469 -7.75 -0.843 1 96.5 97 THR B C 1
ATOM 1963 O O . THR B 1 97 ? -1.984 -6.812 -1.481 1 96.5 97 THR B O 1
ATOM 1966 N N . PRO B 1 98 ? -2.277 -9.031 -1.164 1 96.94 98 PRO B N 1
ATOM 1967 C CA . PRO B 1 98 ? -1.606 -9.305 -2.436 1 96.94 98 PRO B CA 1
ATOM 1968 C C . PRO B 1 98 ? -2.277 -8.617 -3.621 1 96.94 98 PRO B C 1
ATOM 1970 O O . PRO B 1 98 ? -3.506 -8.617 -3.727 1 96.94 98 PRO B O 1
ATOM 1973 N N . CYS B 1 99 ? -1.46 -8.039 -4.508 1 98.5 99 CYS B N 1
ATOM 1974 C CA . CYS B 1 99 ? -1.987 -7.215 -5.594 1 98.5 99 CYS B CA 1
ATOM 1975 C C . CYS B 1 99 ? -1.159 -7.391 -6.859 1 98.5 99 CYS B C 1
ATOM 1977 O O . CYS B 1 99 ? 0.067 -7.273 -6.828 1 98.5 99 CYS B O 1
ATOM 1979 N N . GLN B 1 100 ? -1.838 -7.805 -7.918 1 98.62 100 GLN B N 1
ATOM 1980 C CA . GLN B 1 100 ? -1.197 -7.75 -9.227 1 98.62 100 GLN B CA 1
ATOM 1981 C C . GLN B 1 100 ? -1.293 -6.355 -9.828 1 98.62 100 GLN B C 1
ATOM 1983 O O . GLN B 1 100 ? -2.389 -5.812 -9.984 1 98.62 100 GLN B O 1
ATOM 1988 N N . ILE B 1 101 ? -0.18 -5.773 -10.164 1 98.5 101 ILE B N 1
ATOM 1989 C CA . ILE B 1 101 ? -0.117 -4.383 -10.609 1 98.5 101 ILE B CA 1
ATOM 1990 C C . ILE B 1 101 ? 0.197 -4.332 -12.102 1 98.5 101 ILE B C 1
ATOM 1992 O O . ILE B 1 101 ? 1.24 -4.82 -12.539 1 98.5 101 ILE B O 1
ATOM 1996 N N . GLU B 1 102 ? -0.703 -3.803 -12.812 1 98.06 102 GLU B N 1
ATOM 1997 C CA . GLU B 1 102 ? -0.553 -3.613 -14.25 1 98.06 102 GLU B CA 1
ATOM 1998 C C . GLU B 1 102 ? -0.637 -2.137 -14.625 1 98.06 102 GLU B C 1
ATOM 2000 O O . GLU B 1 102 ? -1.014 -1.303 -13.797 1 98.06 102 GLU B O 1
ATOM 2005 N N . PRO B 1 103 ? -0.232 -1.721 -15.82 1 96.81 103 PRO B N 1
ATOM 2006 C CA . PRO B 1 103 ? -0.165 -0.307 -16.203 1 96.81 103 PRO B CA 1
ATOM 2007 C C . PRO B 1 103 ? -1.513 0.401 -16.078 1 96.81 103 PRO B C 1
ATOM 2009 O O . PRO B 1 103 ? -1.567 1.573 -15.703 1 96.81 103 PRO B O 1
ATOM 2012 N N . ASP B 1 104 ? -2.615 -0.313 -16.344 1 97.88 104 ASP B N 1
ATOM 2013 C CA . ASP B 1 104 ? -3.889 0.395 -16.438 1 97.88 104 ASP B CA 1
ATOM 2014 C C . ASP B 1 104 ? -4.914 -0.191 -15.469 1 97.88 104 ASP B C 1
ATOM 2016 O O . ASP B 1 104 ? -6.074 0.225 -15.453 1 97.88 104 ASP B O 1
ATOM 2020 N N . ARG B 1 105 ? -4.453 -1.154 -14.656 1 98.69 105 ARG B N 1
ATOM 2021 C CA . ARG B 1 105 ? -5.398 -1.786 -13.742 1 98.69 105 ARG B CA 1
ATOM 2022 C C . ARG B 1 105 ? -4.668 -2.525 -12.625 1 98.69 105 ARG B C 1
ATOM 2024 O O . ARG B 1 105 ? -3.482 -2.838 -12.75 1 98.69 105 ARG B O 1
ATOM 2031 N N . LEU B 1 106 ? -5.363 -2.693 -11.547 1 98.81 106 LEU B N 1
ATOM 2032 C CA . LEU B 1 106 ? -4.969 -3.617 -10.492 1 98.81 106 LEU B CA 1
ATOM 2033 C C . LEU B 1 106 ? -5.855 -4.859 -10.492 1 98.81 106 LEU B C 1
ATOM 2035 O O . LEU B 1 106 ? -7.035 -4.781 -10.844 1 98.81 106 LEU B O 1
ATOM 2039 N N . LEU B 1 107 ? -5.281 -5.984 -10.086 1 98.81 107 LEU B N 1
ATOM 2040 C CA . LEU B 1 107 ? -6.059 -7.184 -9.789 1 98.81 107 LEU B CA 1
ATOM 2041 C C . LEU B 1 107 ? -5.848 -7.621 -8.336 1 98.81 107 LEU B C 1
ATOM 2043 O O . LEU B 1 107 ? -4.715 -7.68 -7.863 1 98.81 107 LEU B O 1
ATOM 2047 N N . ILE B 1 108 ? -6.918 -7.824 -7.66 1 98.62 108 ILE B N 1
ATOM 2048 C CA . ILE B 1 108 ? -6.887 -8.492 -6.363 1 98.62 108 ILE B CA 1
ATOM 2049 C C . ILE B 1 108 ? -7.879 -9.656 -6.359 1 98.62 108 ILE B C 1
ATOM 2051 O O . ILE B 1 108 ? -8.766 -9.727 -7.215 1 98.62 108 ILE B O 1
ATOM 2055 N N . ARG B 1 109 ? -7.637 -10.578 -5.445 1 98.38 109 ARG B N 1
ATOM 2056 C CA . ARG B 1 109 ? -8.609 -11.664 -5.344 1 98.38 109 ARG B CA 1
ATOM 2057 C C . ARG B 1 109 ? -9.969 -11.133 -4.895 1 98.38 109 ARG B C 1
ATOM 2059 O O . ARG B 1 109 ? -10.047 -10.125 -4.188 1 98.38 109 ARG B O 1
ATOM 2066 N N . ASP B 1 110 ? -10.945 -11.773 -5.277 1 98.5 110 ASP B N 1
ATOM 2067 C CA . ASP B 1 110 ? -12.297 -11.344 -4.953 1 98.5 110 ASP B CA 1
ATOM 2068 C C . ASP B 1 110 ? -12.516 -11.297 -3.441 1 98.5 110 ASP B C 1
ATOM 2070 O O . ASP B 1 110 ? -12.359 -12.312 -2.756 1 98.5 110 ASP B O 1
ATOM 2074 N N . ASP B 1 111 ? -12.828 -10.141 -2.963 1 97.88 111 ASP B N 1
ATOM 2075 C CA . ASP B 1 111 ? -13.062 -9.852 -1.552 1 97.88 111 ASP B CA 1
ATOM 2076 C C . ASP B 1 111 ? -14.023 -8.68 -1.385 1 97.88 111 ASP B C 1
ATOM 2078 O O . ASP B 1 111 ? -13.688 -7.543 -1.726 1 97.88 111 ASP B O 1
ATOM 2082 N N . HIS B 1 112 ? -15.094 -8.883 -0.728 1 97.62 112 HIS B N 1
ATOM 2083 C CA . HIS B 1 112 ? -16.156 -7.879 -0.689 1 97.62 112 HIS B CA 1
ATOM 2084 C C . HIS B 1 112 ? -15.766 -6.703 0.198 1 97.62 112 HIS B C 1
ATOM 2086 O O . HIS B 1 112 ? -16.172 -5.566 -0.058 1 97.62 112 HIS B O 1
ATOM 2092 N N . VAL B 1 113 ? -15.008 -6.992 1.253 1 97.56 113 VAL B N 1
ATOM 2093 C CA . VAL B 1 113 ? -14.562 -5.918 2.137 1 97.56 113 VAL B CA 1
ATOM 2094 C C . VAL B 1 113 ? -13.656 -4.961 1.369 1 97.56 113 VAL B C 1
ATOM 2096 O O . VAL B 1 113 ? -13.828 -3.742 1.442 1 97.56 113 VAL B O 1
ATOM 2099 N N . LEU B 1 114 ? -12.75 -5.555 0.571 1 97.69 114 LEU B N 1
ATOM 2100 C CA . LEU B 1 114 ? -11.844 -4.727 -0.216 1 97.69 114 LEU B CA 1
ATOM 2101 C C . LEU B 1 114 ? -12.594 -4.004 -1.329 1 97.69 114 LEU B C 1
ATOM 2103 O O . LEU B 1 114 ? -12.273 -2.861 -1.663 1 97.69 114 LEU B O 1
ATOM 2107 N N . GLU B 1 115 ? -13.516 -4.688 -1.916 1 98.38 115 GLU B N 1
ATOM 2108 C CA . GLU B 1 115 ? -14.336 -4.035 -2.936 1 98.38 115 GLU B CA 1
ATOM 2109 C C . GLU B 1 115 ? -15 -2.777 -2.387 1 98.38 115 GLU B C 1
ATOM 2111 O O . GLU B 1 115 ? -14.961 -1.72 -3.02 1 98.38 115 GLU B O 1
ATOM 2116 N N . THR B 1 116 ? -15.609 -2.951 -1.232 1 97.94 116 THR B N 1
ATOM 2117 C CA . THR B 1 116 ? -16.297 -1.831 -0.604 1 97.94 116 THR B CA 1
ATOM 2118 C C . THR B 1 116 ? -15.328 -0.681 -0.335 1 97.94 116 THR B C 1
ATOM 2120 O O . THR B 1 116 ? -15.633 0.475 -0.64 1 97.94 116 THR B O 1
ATOM 2123 N N . MET B 1 117 ? -14.188 -0.984 0.188 1 97.19 117 MET B N 1
ATOM 2124 C CA . MET B 1 117 ? -13.18 0.037 0.462 1 97.19 117 MET B CA 1
ATOM 2125 C C . MET B 1 117 ? -12.773 0.756 -0.82 1 97.19 117 MET B C 1
ATOM 2127 O O . MET B 1 117 ? -12.742 1.987 -0.864 1 97.19 117 MET B O 1
ATOM 2131 N N . LEU B 1 118 ? -12.484 -0.022 -1.864 1 98.38 118 LEU B N 1
ATOM 2132 C CA . LEU B 1 118 ? -11.984 0.526 -3.121 1 98.38 118 LEU B CA 1
ATOM 2133 C C . LEU B 1 118 ? -13.047 1.395 -3.791 1 98.38 118 LEU B C 1
ATOM 2135 O O . LEU B 1 118 ? -12.742 2.475 -4.301 1 98.38 118 LEU B O 1
ATOM 2139 N N . ARG B 1 119 ? -14.281 0.948 -3.779 1 98.19 119 ARG B N 1
ATOM 2140 C CA . ARG B 1 119 ? -15.359 1.766 -4.324 1 98.19 119 ARG B CA 1
ATOM 2141 C C . ARG B 1 119 ? -15.523 3.057 -3.529 1 98.19 119 ARG B C 1
ATOM 2143 O O . ARG B 1 119 ? -15.773 4.117 -4.105 1 98.19 119 ARG B O 1
ATOM 2150 N N . GLY B 1 120 ? -15.391 2.93 -2.236 1 97.19 120 GLY B N 1
ATOM 2151 C CA . GLY B 1 120 ? -15.438 4.109 -1.385 1 97.19 120 GLY B CA 1
ATOM 2152 C C . GLY B 1 120 ? -14.359 5.121 -1.718 1 97.19 120 GLY B C 1
ATOM 2153 O O . GLY B 1 120 ? -14.531 6.32 -1.478 1 97.19 120 GLY B O 1
ATOM 2154 N N . LEU B 1 121 ? -13.312 4.648 -2.357 1 96.88 121 LEU B N 1
ATOM 2155 C CA . LEU B 1 121 ? -12.203 5.512 -2.746 1 96.88 121 LEU B CA 1
ATOM 2156 C C . LEU B 1 121 ? -12.383 6.016 -4.176 1 96.88 121 LEU B C 1
ATOM 2158 O O . LEU B 1 121 ? -11.5 6.684 -4.715 1 96.88 121 LEU B O 1
ATOM 2162 N N . GLY B 1 122 ? -13.523 5.641 -4.777 1 97.75 122 GLY B N 1
ATOM 2163 C CA . GLY B 1 122 ? -13.828 6.145 -6.105 1 97.75 122 GLY B CA 1
ATOM 2164 C C . GLY B 1 122 ? -13.406 5.199 -7.215 1 97.75 122 GLY B C 1
ATOM 2165 O O . GLY B 1 122 ? -13.484 5.543 -8.398 1 97.75 122 GLY B O 1
ATOM 2166 N N . ALA B 1 123 ? -13.008 4.016 -6.938 1 98.56 123 ALA B N 1
ATOM 2167 C CA . ALA B 1 123 ? -12.539 3.057 -7.934 1 98.56 123 ALA B CA 1
ATOM 2168 C C . ALA B 1 123 ? -13.711 2.426 -8.688 1 98.56 123 ALA B C 1
ATOM 2170 O O . ALA B 1 123 ? -14.805 2.289 -8.141 1 98.56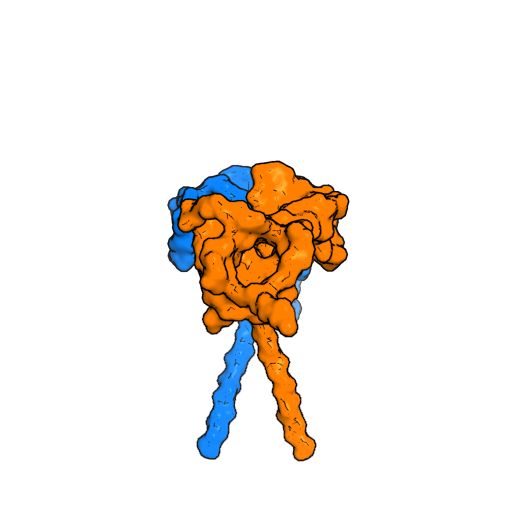 123 ALA B O 1
ATOM 2171 N N . ARG B 1 124 ? -13.5 2.086 -9.922 1 98.81 124 ARG B N 1
ATOM 2172 C CA . ARG B 1 124 ? -14.352 1.131 -10.633 1 98.81 124 ARG B CA 1
ATOM 2173 C C . ARG B 1 124 ? -13.875 -0.3 -10.398 1 98.81 124 ARG B C 1
ATOM 2175 O O . ARG B 1 124 ? -12.688 -0.597 -10.555 1 98.81 124 ARG B O 1
ATOM 2182 N N . VAL B 1 125 ? -14.789 -1.128 -10.031 1 98.88 125 VAL B N 1
ATOM 2183 C CA . VAL B 1 125 ? -14.438 -2.5 -9.688 1 98.88 125 VAL B CA 1
ATOM 2184 C C . VAL B 1 125 ? -15.312 -3.473 -10.477 1 98.88 125 VAL B C 1
ATOM 2186 O O . VAL B 1 125 ? -16.531 -3.352 -10.477 1 98.88 125 VAL B O 1
ATOM 2189 N N . GLU B 1 126 ? -14.688 -4.379 -11.148 1 98.75 126 GLU B N 1
ATOM 2190 C CA . GLU B 1 126 ? -15.383 -5.41 -11.898 1 98.75 126 GLU B CA 1
ATOM 2191 C C . GLU B 1 126 ? -14.93 -6.805 -11.477 1 98.75 126 GLU B C 1
ATOM 2193 O O . GLU B 1 126 ? -13.742 -7.047 -11.289 1 98.75 126 GLU B O 1
ATOM 2198 N N . ARG B 1 127 ? -15.867 -7.703 -11.32 1 98.56 127 ARG B N 1
ATOM 2199 C CA . ARG B 1 127 ? -15.539 -9.094 -11.031 1 98.56 127 ARG B CA 1
ATOM 2200 C C . ARG B 1 127 ? -15.242 -9.867 -12.312 1 98.56 127 ARG B C 1
ATOM 2202 O O . ARG B 1 127 ? -15.969 -9.742 -13.297 1 98.56 127 ARG B O 1
ATOM 2209 N N . ARG B 1 128 ? -14.156 -10.602 -12.32 1 98.75 128 ARG B N 1
ATOM 2210 C CA . A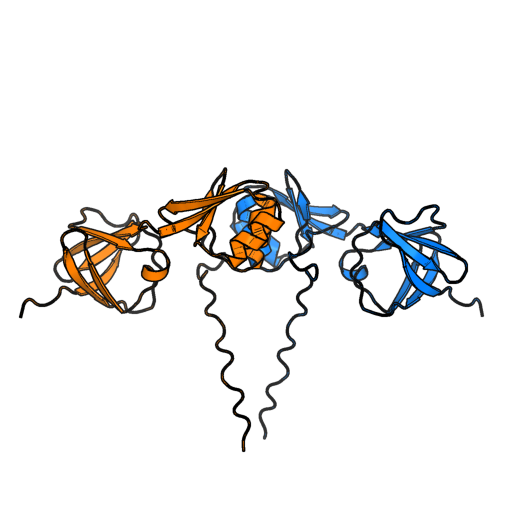RG B 1 128 ? -13.773 -11.414 -13.469 1 98.75 128 ARG B CA 1
ATOM 2211 C C . ARG B 1 128 ? -13.125 -12.727 -13.016 1 98.75 128 ARG B C 1
ATOM 2213 O O . ARG B 1 128 ? -12.82 -12.898 -11.836 1 98.75 128 ARG B O 1
ATOM 2220 N N . MET B 1 129 ? -13.062 -13.695 -13.898 1 98.81 129 MET B N 1
ATOM 2221 C CA . MET B 1 129 ? -12.219 -14.883 -13.766 1 98.81 129 MET B CA 1
ATOM 2222 C C . MET B 1 129 ? -10.898 -14.695 -14.508 1 98.81 129 MET B C 1
ATOM 2224 O O . MET B 1 129 ? -10.883 -14.633 -15.742 1 98.81 129 MET B O 1
ATOM 2228 N N . GLU B 1 130 ? -9.734 -14.523 -13.836 1 98.69 130 GLU B N 1
ATOM 2229 C CA . GLU B 1 130 ? -8.43 -14.305 -14.453 1 98.69 130 GLU B CA 1
ATOM 2230 C C . GLU B 1 130 ? -7.32 -14.953 -13.625 1 98.69 130 GLU B C 1
ATOM 2232 O O . GLU B 1 130 ? -7.492 -15.203 -12.43 1 98.69 130 GLU B O 1
ATOM 2237 N N . PRO B 1 131 ? -6.211 -15.328 -14.32 1 98.38 131 PRO B N 1
ATOM 2238 C CA . PRO B 1 131 ? -5.039 -15.695 -13.523 1 98.38 131 PRO B CA 1
ATOM 2239 C C . PRO B 1 131 ? -4.574 -14.562 -12.609 1 98.38 131 PRO B C 1
ATOM 2241 O O . PRO B 1 131 ? -4.75 -13.383 -12.938 1 98.38 131 PRO B O 1
ATOM 2244 N N . PHE B 1 132 ? -4.109 -14.852 -11.508 1 98.12 132 PHE B N 1
ATOM 2245 C CA . PHE B 1 132 ? -3.682 -13.883 -10.5 1 98.12 132 PHE B CA 1
ATOM 2246 C C . PHE B 1 132 ? -2.23 -14.117 -10.102 1 98.12 132 PHE B C 1
ATOM 2248 O O . PHE B 1 132 ? -1.897 -15.172 -9.547 1 98.12 132 PHE B O 1
ATOM 2255 N N . ARG B 1 133 ? -1.375 -13.195 -10.461 1 96.62 133 ARG B N 1
ATOM 2256 C CA . ARG B 1 133 ? 0.052 -13.219 -10.156 1 96.62 133 ARG B CA 1
ATOM 2257 C C . ARG B 1 133 ? 0.488 -11.93 -9.469 1 96.62 133 ARG B C 1
ATOM 2259 O O . ARG B 1 133 ? 1.073 -11.047 -10.094 1 96.62 133 ARG B O 1
ATOM 2266 N N . PRO B 1 134 ? 0.263 -11.875 -8.156 1 96.81 134 PRO B N 1
ATOM 2267 C CA . PRO B 1 134 ? 0.468 -10.617 -7.438 1 96.81 134 PRO B CA 1
ATOM 2268 C C . PRO B 1 134 ? 1.944 -10.258 -7.281 1 96.81 134 PRO B C 1
ATOM 2270 O O . PRO B 1 134 ? 2.811 -11.133 -7.418 1 96.81 134 PRO B O 1
ATOM 2273 N N . GLU B 1 135 ? 2.133 -8.93 -7.051 1 92.06 135 GLU B N 1
ATOM 2274 C CA . GLU B 1 135 ? 3.432 -8.375 -6.684 1 92.06 135 GLU B CA 1
ATOM 2275 C C . GLU B 1 135 ? 3.984 -9.047 -5.43 1 92.06 135 GLU B C 1
ATOM 2277 O O . GLU B 1 135 ? 3.242 -9.289 -4.477 1 92.06 135 GLU B O 1
ATOM 2282 N N . SER B 1 136 ? 5.191 -9.516 -5.578 1 79.31 136 SER B N 1
ATOM 2283 C CA . SER B 1 136 ? 5.836 -10.094 -4.402 1 79.31 136 SER B CA 1
ATOM 2284 C C . SER B 1 136 ? 6.309 -9.008 -3.439 1 79.31 136 SER B C 1
ATOM 2286 O O . SER B 1 136 ? 6.68 -7.914 -3.865 1 79.31 136 SER B O 1
ATOM 2288 N N . GLY B 1 137 ? 5.996 -9.141 -2.174 1 64.62 137 GLY B N 1
ATOM 2289 C CA . GLY B 1 137 ? 6.508 -8.188 -1.197 1 64.62 137 GLY B CA 1
ATOM 2290 C C . GLY B 1 137 ? 8.016 -8.023 -1.251 1 64.62 137 GLY B C 1
ATOM 2291 O O . GLY B 1 137 ? 8.695 -8.773 -1.958 1 64.62 137 GLY B O 1
ATOM 2292 N N . ALA B 1 138 ? 8.539 -6.926 -0.767 1 53.75 138 ALA B N 1
ATOM 2293 C CA . ALA B 1 138 ? 9.961 -6.602 -0.779 1 53.75 138 ALA B CA 1
ATOM 2294 C C . ALA B 1 138 ? 10.805 -7.785 -0.309 1 53.75 138 ALA B C 1
ATOM 2296 O O . ALA B 1 138 ? 11.93 -7.977 -0.765 1 53.75 138 ALA B O 1
ATOM 2297 N N . TYR B 1 139 ? 10.266 -8.477 0.713 1 49.75 139 TYR B N 1
ATOM 2298 C CA . TYR B 1 139 ? 11.094 -9.57 1.218 1 49.75 139 TYR B CA 1
ATOM 2299 C C . TYR B 1 139 ? 10.594 -10.914 0.711 1 49.75 139 TYR B C 1
ATOM 2301 O O . TYR B 1 139 ? 10.961 -11.961 1.244 1 49.75 139 TYR B O 1
ATOM 2309 N N . GLY B 1 140 ? 10.148 -10.992 -0.471 1 47.19 140 GLY B N 1
ATOM 2310 C CA . GLY B 1 140 ? 9.727 -12.242 -1.075 1 47.19 140 GLY B CA 1
ATOM 2311 C C . GLY B 1 140 ? 8.492 -12.836 -0.416 1 47.19 140 GLY B C 1
ATOM 2312 O O . GLY B 1 140 ? 7.809 -13.672 -1.01 1 47.19 140 GLY B O 1
ATOM 2313 N N . SER B 1 141 ? 8.555 -12.859 1.036 1 44.56 141 SER B N 1
ATOM 2314 C CA . SER B 1 141 ? 7.5 -13.586 1.739 1 44.56 141 SER B CA 1
ATOM 2315 C C . SER B 1 141 ? 6.207 -12.781 1.793 1 44.56 141 SER B C 1
ATOM 2317 O O . SER B 1 141 ? 6.113 -11.805 2.539 1 44.56 141 SER B O 1
ATOM 2319 N N . GLY B 1 142 ? 5.711 -12.477 0.862 1 42.47 142 GLY B N 1
ATOM 2320 C CA . GLY B 1 142 ? 4.477 -11.711 0.845 1 42.47 142 GLY B CA 1
ATOM 2321 C C . GLY B 1 142 ? 3.428 -12.242 1.801 1 42.47 142 GLY B C 1
ATOM 2322 O O . GLY B 1 142 ? 2.324 -11.695 1.884 1 42.47 142 GLY B O 1
ATOM 2323 N N . ARG B 1 143 ? 3.396 -13.555 2.002 1 46.62 143 ARG B N 1
ATOM 2324 C CA . ARG B 1 143 ? 2.275 -14.039 2.801 1 46.62 143 ARG B CA 1
ATOM 2325 C C . ARG B 1 143 ? 2.523 -13.812 4.289 1 46.62 143 ARG B C 1
ATOM 2327 O O . ARG B 1 143 ? 3.48 -14.344 4.852 1 46.62 143 ARG B O 1
ATOM 2334 N N . THR B 1 144 ? 2.387 -12.641 4.805 1 38.19 144 THR B N 1
ATOM 2335 C CA . THR B 1 144 ? 2.438 -12.492 6.258 1 38.19 144 THR B CA 1
ATOM 2336 C C . THR B 1 144 ? 1.591 -13.562 6.941 1 38.19 144 THR B C 1
ATOM 2338 O O . THR B 1 144 ? 0.397 -13.688 6.66 1 38.19 144 THR B O 1
ATOM 2341 N N . MET B 1 145 ? 2.125 -14.664 7.402 1 36.06 145 MET B N 1
ATOM 2342 C CA . MET B 1 145 ? 1.405 -15.547 8.312 1 36.06 145 MET B CA 1
ATOM 2343 C C . MET B 1 145 ? 0.775 -14.758 9.453 1 36.06 145 MET B C 1
ATOM 2345 O O . MET B 1 145 ? 1.437 -13.922 10.078 1 36.06 145 MET B O 1
ATOM 2349 N N . GLY B 1 146 ? -0.471 -14.578 9.469 1 34.56 146 GLY B N 1
ATOM 2350 C CA . GLY B 1 146 ? -1.21 -14.031 10.594 1 34.56 146 GLY B CA 1
ATOM 2351 C C . GLY B 1 146 ? -0.667 -14.492 11.938 1 34.56 146 GLY B C 1
ATOM 2352 O O . GLY B 1 146 ? -0.244 -15.641 12.086 1 34.56 146 GLY B O 1
ATOM 2353 N N . HIS B 1 147 ? 0.115 -13.727 12.586 1 35.09 147 HIS B N 1
ATOM 2354 C CA . HIS B 1 147 ? 0.47 -14.031 13.969 1 35.09 147 HIS B CA 1
ATOM 2355 C C . HIS B 1 147 ? -0.713 -14.625 14.727 1 35.09 147 HIS B C 1
ATOM 2357 O O . HIS B 1 147 ? -1.797 -14.031 14.75 1 35.09 147 HIS B O 1
ATOM 2363 N N . ASP B 1 148 ? -0.757 -15.953 14.859 1 32.72 148 ASP B N 1
ATOM 2364 C CA . ASP B 1 148 ? -1.626 -16.672 15.789 1 32.72 148 ASP B CA 1
ATOM 2365 C C . ASP B 1 148 ? -1.555 -16.062 17.188 1 32.72 148 ASP B C 1
ATOM 2367 O O . ASP B 1 148 ? -0.479 -15.984 17.781 1 32.72 148 ASP B O 1
ATOM 2371 N N . HIS B 1 149 ? -2.229 -14.969 17.5 1 34.28 149 HIS B N 1
ATOM 2372 C CA . HIS B 1 149 ? -2.441 -14.664 18.906 1 34.28 149 HIS B CA 1
ATOM 2373 C C . HIS B 1 149 ? -2.945 -15.891 19.672 1 34.28 149 HIS B C 1
ATOM 2375 O O . HIS B 1 149 ? -3.986 -16.453 19.328 1 34.28 149 HIS B O 1
ATOM 2381 N N . GLY B 1 150 ? -2.057 -16.828 20.078 1 30.39 150 GLY B N 1
ATOM 2382 C CA . GLY B 1 150 ? -2.393 -17.891 21.016 1 30.39 150 GLY B CA 1
ATOM 2383 C C . GLY B 1 150 ? -3.275 -17.438 22.156 1 30.39 150 GLY B C 1
ATOM 2384 O O . GLY B 1 150 ? -3.355 -16.234 22.438 1 30.39 150 GLY B O 1
ATOM 2385 N N . PRO B 1 151 ? -4.199 -18.297 22.594 1 33.5 151 PRO B N 1
ATOM 2386 C CA . PRO B 1 151 ? -5.176 -18.172 23.672 1 33.5 151 PRO B CA 1
ATOM 2387 C C . PRO B 1 151 ? -4.543 -17.734 24.984 1 33.5 151 PRO B C 1
ATOM 2389 O O . PRO B 1 151 ? -3.385 -18.062 25.266 1 33.5 151 PRO B O 1
ATOM 2392 N N . PHE B 1 152 ? -4.727 -16.516 25.438 1 32.47 152 PHE B N 1
ATOM 2393 C CA . PHE B 1 152 ? -4.523 -16.141 26.828 1 32.47 152 PHE B CA 1
ATOM 2394 C C . PHE B 1 152 ? -5.191 -17.156 27.75 1 32.47 152 PHE B C 1
ATOM 2396 O O . PHE B 1 152 ? -6.41 -17.328 27.719 1 32.47 152 PHE B O 1
ATOM 2403 N N . HIS B 1 153 ? -4.559 -18.281 28.078 1 28.22 153 HIS B N 1
ATOM 2404 C CA . HIS B 1 153 ? -4.969 -19.219 29.109 1 28.22 153 HIS B CA 1
ATOM 2405 C C . HIS B 1 153 ? -5.207 -18.516 30.438 1 28.22 153 HIS B C 1
ATOM 2407 O O . HIS B 1 153 ? -4.281 -17.938 31.016 1 28.22 153 HIS B O 1
ATOM 2413 N N . VAL B 1 154 ? -6.297 -17.797 30.625 1 32.78 154 VAL B N 1
ATOM 2414 C CA . VAL B 1 154 ? -6.758 -17.422 31.969 1 32.78 154 VAL B CA 1
ATOM 2415 C C . VAL B 1 154 ? -6.848 -18.672 32.844 1 32.78 154 VAL B C 1
ATOM 2417 O O . VAL B 1 154 ? -7.406 -19.688 32.438 1 32.78 154 VAL B O 1
ATOM 2420 N N . HIS B 1 155 ? -5.832 -18.859 33.75 1 28.58 155 HIS B N 1
ATOM 2421 C CA . HIS B 1 155 ? -5.934 -19.812 34.875 1 28.58 155 HIS B CA 1
ATOM 2422 C C . HIS B 1 155 ? -7.277 -19.672 35.562 1 28.58 155 HIS B C 1
ATOM 2424 O O . HIS B 1 155 ? -7.75 -18.562 35.812 1 28.58 155 HIS B O 1
ATOM 2430 N N . ALA B 1 156 ? -7.984 -20.75 35.781 1 23.14 156 ALA B N 1
ATOM 2431 C CA . ALA B 1 156 ? -9.148 -20.906 36.656 1 23.14 156 ALA B CA 1
ATOM 2432 C C . ALA B 1 156 ? -8.781 -20.672 38.125 1 23.14 156 ALA B C 1
ATOM 2434 O O . ALA B 1 156 ? -7.676 -21.031 38.562 1 23.14 156 ALA B O 1
#

InterPro domains:
  IPR004029 UreE urease accessory, N-terminal [PF02814] (11-69)
  IPR004029 UreE urease accessory, N-terminal [SM00988] (6-69)
  IPR007864 Urease accessory protein UreE, C-terminal domain [PF05194] (76-155)
  IPR012406 Urease accessory protein UreE [MF_00822] (5-139)
  IP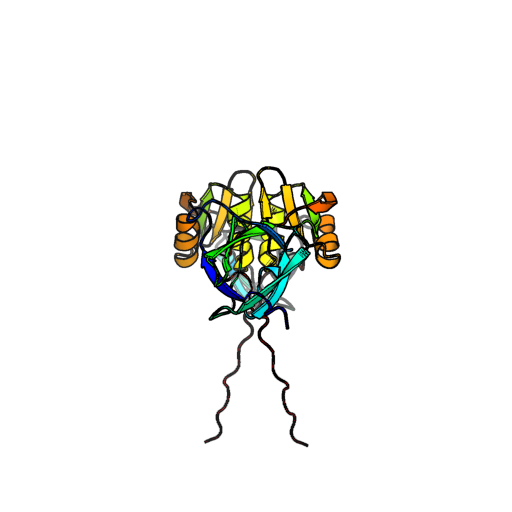R012406 Urease accessory protein UreE [PIRSF036402] (6-149)
  IPR012406 Urease accessory protein UreE [cd00571] (5-132)
  IPR036118 UreE urease accessory, N-terminal domain superfamily [SSF69287] (4-73)

Foldseek 3Di:
DPPAWEFADKADAPRDDDAPFEAADAQVRQFDAWDWDATPVRRIHIYHYPDGDRDQFRMWTQTPVGHTYGYHFFWAKKKKKFDPLVVLVVVCVVVLFFWADDPGTIIGHDDVVSVVVRVVVVIDIDIDTDGDRGDQPPVNCSPPPPPPPPDPPPDD/DPPAWEFADKADAPRDDDAPFEAADAQVRQFDAWDWDATPVRRIHIYHYPDGDRDQFRMWTQTPVGHTYGYHFFWAKKKKKFDPLVVLVVVCVVVLFFWADDPGTIIGHDDVVSVVVRVVVVIDIDIDTDGDRGDQPPVNCSPPPPPPPPDPPPDD

Sequence (312 aa):
MSLMHRASRVLPAGGWSGAADHIALDYEARFLRRKRLVAASGAEFLVDLPEVTNLRGGEAFALEDGRLIEVRCGLEPVLVVTGDLTRLAWHVGNRHTPCQIEPDRLLIRDDHVLETMLRGLGARVERRMEPFRPESGAYGSGRTMGHDHGPFHVHAMSLMHRASRVLPAGGWSGAADHIALDYEARFLRRKRLVAASGAEFLVDLPEVTNLRGGEAFALEDGRLIEVRCGLEPVLVVTGDLTRLAWHVGNRHTPCQIEPDRLLIRDDHVLETMLRGLGARVERRMEPFRPESGAYGSGRTMGHDHGPFHVHA

Secondary structure (DSSP, 8-state):
----EEEEEEEPTTS----SEEEEE-TGGGEEEEEEEE-TTS-EEEEEEEEEEE--SS-EEEETTS-EEEEEEPEEEEEEEESSHHHHHHHHHHTT---EE-SS-EEEE--HHHHHHHHHTT-EEEEEEEE--PPPPTTS----------------/----EEEEEEEPTTS----SEEEEE-TGGGEEEEEEEE-TTS-EEEEEEEEEEE--SS-EEEETTS-EEEEEEPEEEEEEEESSHHHHHHHHHHTT---EE-SS-EEEE--HHHHHHHHHTT-EEEEEEEE--PPPPTTS----------------

Radius of gyration: 26.28 Å; Cα contacts (8 Å, |Δi|>4): 663; chains: 2; bounding box: 33×88×61 Å

pLDDT: mean 88.76, std 20.75, range [23.14, 98.94]

Nearest PDB structures (foldseek):
  1gmu-assembly3_C  TM=9.047E-01  e=2.657E-12  Klebsiella aerogenes
  1gmv-assembly1_B  TM=8.940E-01  e=4.409E-12  Klebsiella aerogenes
  1gmw-assembly1_D  TM=8.957E-01  e=6.539E-12  Klebsiella aerogenes
  1eb0-assembly1_A  TM=7.192E-01  e=6.993E-10  Sporosarcina pasteurii
  4l3k-assembly1_B  TM=7.319E-01  e=1.454E-09  Sporosarcina pasteurii

Solvent-accessible surface area (backbone atoms only — not comparable to full-atom values): 17604 Å² total; per-residue (Å²): 126,86,73,68,45,42,22,56,49,72,42,55,56,86,70,70,80,80,61,74,44,34,31,65,36,36,68,71,69,27,51,46,30,70,48,80,47,63,34,73,88,63,52,55,32,34,37,49,39,95,49,78,38,82,59,76,46,53,26,26,37,36,32,79,87,69,49,28,33,32,35,36,56,16,69,34,61,23,31,42,36,36,67,65,52,38,64,51,27,20,55,40,12,52,67,62,46,68,37,22,81,52,99,81,35,36,38,32,66,64,46,70,70,57,49,52,54,41,43,74,73,66,34,49,75,41,81,44,75,40,61,62,64,49,55,66,37,94,77,65,63,50,71,74,74,73,76,76,78,71,82,82,79,76,80,130,127,88,72,68,44,41,22,58,48,72,42,56,57,86,70,69,83,79,61,74,45,34,32,66,36,37,68,69,68,27,52,43,29,70,49,81,46,63,34,74,88,62,52,56,32,35,37,51,39,95,51,78,37,82,58,76,48,54,26,25,38,36,31,78,88,68,48,28,33,31,34,36,56,17,70,33,63,23,31,42,38,37,66,65,52,39,64,51,28,20,56,41,12,52,66,63,47,66,36,22,79,52,98,80,36,36,38,32,66,64,46,69,70,58,50,53,53,43,44,72,72,65,34,48,74,44,84,45,75,41,60,62,64,48,57,66,37,95,76,65,64,49,72,74,72,75,76,76,78,69,79,81,78,75,80,130